Protein 7NB0 (pdb70)

B-factor: mean 55.47, std 14.74, range [34.61, 123.94]

Nearest PDB structures (foldseek):
  7nb0-assembly2_B  TM=1.018E+00  e=7.480E-09  Arabidopsis thaliana
  7nb0-assembly1_C  TM=1.013E+00  e=4.164E-08  Arabidopsis thaliana
  6wc2-assembly2_C  TM=9.143E-01  e=1.077E-04  Homo sapiens
  6c9l-assembly2_D  TM=9.103E-01  e=1.312E-04  Homo sapiens
  1hbx-assembly1_A  TM=7.183E-01  e=3.336E-03  Homo sapiens

Foldseek 3Di:
DVCCVVVVVVVQVVQVVCCVVPVDWGWDWDQDPVGDIDIDTPDPDPVVVVVVVVVVD/DVCPVVVVVVVQVVQVVCCVVPVDWGKDWDQDPVGDIDIDTPDPDPVVVVVVVVVPD/DCVVVVVVVVQVVQQVCCVVVVDWDWDWDQDPVGDIDIDTPDPDPVVVVVVVVVDD/DCVVVVVVVVQVVQQVCCVVVVDWDKDWDQDPVGDIDIDTPDPDPVVVVVVVVVD

Sequence (225 aa):
QVTFAKRRNGLLKKAYELSVLCDAEVALIIFSNRGKLYEFCSSSSMLRTLERYQKCNQVTFAKRRNGLLKKAYELSVLCDAEVALIIFSNRGKLYEFCSSSSMLRTLERYQKCNVTFAKRRNGLLKKAYELSVLCDAEVALIIFSNRGKLYEFCSSSSMLRTLERYQKCNVTFAKRRNGLLKKAYELSVLCDAEVALIIFSNRGKLYEFCSSSSMLRTLERYQKC

Radius of gyration: 19.86 Å; Cα contacts (8 Å, |Δi|>4): 343; chains: 4; bounding box: 42×48×49 Å

Solvent-accessible surface area: 13009 Å² total; per-residue (Å²): 126,153,69,24,48,154,74,34,75,32,5,37,117,92,0,23,12,0,12,23,74,18,111,6,36,0,2,0,2,0,2,12,58,201,35,131,45,59,74,40,29,44,39,116,40,16,93,138,0,14,82,93,12,106,178,76,123,106,156,70,16,47,167,74,34,78,32,4,38,122,91,0,115,35,0,14,90,107,16,116,6,37,0,1,0,1,0,2,10,64,200,35,111,55,59,78,40,29,43,38,115,42,15,94,145,0,14,84,89,9,105,187,74,122,156,92,20,33,163,76,35,75,33,5,39,131,103,0,119,43,0,13,89,99,1,103,7,34,0,1,0,2,0,2,13,88,211,32,127,40,48,72,39,29,45,33,102,49,15,89,149,0,12,101,90,22,95,169,52,176,157,89,21,33,150,65,35,74,32,4,39,89,103,0,32,16,0,11,49,77,1,103,7,38,0,1,0,2,0,2,12,97,216,32,126,43,47,76,40,27,45,36,116,38,15,74,126,0,12,82,92,27,94,176,106

Organism: Arabidopsis thaliana (NCBI:txid3702)

InterPro domains:
  IPR002100 Transcription factor, MADS-box [PF00319] (10-57)
  IPR002100 Transcription factor, MADS-box [PR00404] (3-23)
  IPR002100 Transcription factor, MADS-box [PR00404] (23-38)
  IPR002100 Transcription factor, MADS-box [PR00404] (38-59)
  IPR002100 Transcription factor, MADS-box [PS00350] (3-57)
  IPR002100 Transcription factor, MADS-box [PS50066] (1-61)
  IPR002100 Transcription factor, MADS-box [SM00432] (1-60)
  IPR002487 Transcription factor, K-box [PF01486] (93-175)
  IPR002487 Transcription factor, K-box [PS51297] (91-181)
  IPR033896 MADS MEF2-like, N-terminal [cd00265] (2-76)
  IPR036879 Transcription factor, MADS-box superfamily [G3DSA:3.40.1810.10] (13-81)
  IPR036879 Transcription factor, MADS-box superfamily [SSF55455] (2-76)
  IPR050142 MADS-box/MEF2 Transcription Factor [PTHR48019] (3-198)

GO terms:
  GO:0005515 protein binding (F, IPI)
  GO:0005634 nucleus (C, IDA)
  GO:0003677 DNA binding (F, IDA)
  GO:0003700 DNA-binding transcription factor activity (F, TAS)
  GO:0009908 flower development (P, TAS)
  GO:0001708 cell fate specification (P, IMP)
  GO:0005634 nucleus (C, HDA)
  GO:0010093 specification of floral organ identity (P, IMP)
  GO:0010214 seed coat development (P, IMP)
  GO:0048481 plant ovule development (P, IMP)
  GO:0048833 specification of floral organ number (P, IMP)
  GO:0080001 mucilage extrusion from seed coat (P, IMP)

Structure (mmCIF, N/CA/C/O backbone):
data_7NB0
#
_entry.id   7NB0
#
_cell.length_a   67.404
_cell.length_b   67.436
_cell.length_c   122.568
_cell.angle_alpha   90.00
_cell.angle_beta   90.00
_cell.angle_gamma   90.00
#
_symmetry.space_group_name_H-M   'C 2 2 21'
#
loop_
_entity.id
_entity.type
_entity.pdbx_description
1 polymer 'Developmental protein SEPALLATA 3'
2 water water
#
loop_
_atom_site.group_PDB
_atom_site.id
_atom_site.type_symbol
_atom_site.label_atom_id
_atom_site.label_alt_id
_atom_site.label_comp_id
_atom_site.label_asym_id
_atom_site.label_entity_id
_atom_site.label_seq_id
_atom_site.pdbx_PDB_ins_code
_atom_site.Cartn_x
_atom_site.Cartn_y
_atom_site.Cartn_z
_atom_site.occupancy
_atom_site.B_iso_or_equiv
_atom_site.auth_seq_id
_atom_site.auth_comp_id
_atom_site.auth_asym_id
_atom_site.auth_atom_id
_atom_site.pdbx_PDB_model_num
ATOM 1 N N . GLN A 1 1 ? 16.406 28.103 17.353 1.00 71.61 18 GLN A N 1
ATOM 2 C CA . GLN A 1 1 ? 15.264 27.392 17.970 1.00 67.98 18 GLN A CA 1
ATOM 3 C C . GLN A 1 1 ? 15.790 26.220 18.786 1.00 64.97 18 GLN A C 1
ATOM 4 O O . GLN A 1 1 ? 16.145 25.175 18.250 1.00 56.74 18 GLN A O 1
ATOM 10 N N . VAL A 1 2 ? 15.853 26.424 20.104 1.00 63.36 19 VAL A N 1
ATOM 11 C CA . VAL A 1 2 ? 16.531 25.509 21.022 1.00 63.08 19 VAL A CA 1
ATOM 12 C C . VAL A 1 2 ? 15.863 24.137 21.032 1.00 56.88 19 VAL A C 1
ATOM 13 O O . VAL A 1 2 ? 16.551 23.139 21.234 1.00 57.39 19 VAL A O 1
ATOM 17 N N . THR A 1 3 ? 14.543 24.103 20.803 1.00 55.89 20 THR A N 1
ATOM 18 C CA . THR A 1 3 ? 13.770 22.848 20.769 1.00 53.53 20 THR A CA 1
ATOM 19 C C . THR A 1 3 ? 13.719 22.153 19.407 1.00 51.14 20 THR A C 1
ATOM 20 O O . THR A 1 3 ? 13.076 21.070 19.287 1.00 48.43 20 THR A O 1
ATOM 24 N N . PHE A 1 4 ? 14.284 22.797 18.374 1.00 52.63 21 PHE A N 1
ATOM 25 C CA . PHE A 1 4 ? 14.188 22.264 16.993 1.00 50.53 21 PHE A CA 1
ATOM 26 C C . PHE A 1 4 ? 14.717 20.838 16.872 1.00 48.50 21 PHE A C 1
ATOM 27 O O . PHE A 1 4 ? 14.044 19.960 16.310 1.00 48.66 21 PHE A O 1
ATOM 35 N N . ALA A 1 5 ? 15.929 20.610 17.385 1.00 50.56 22 ALA A N 1
ATOM 36 C CA . ALA A 1 5 ? 16.580 19.298 17.304 1.00 50.67 22 ALA A CA 1
ATOM 37 C C . ALA A 1 5 ? 15.697 18.202 17.911 1.00 52.07 22 ALA A C 1
ATOM 38 O O . ALA A 1 5 ? 15.490 17.144 17.299 1.00 49.59 22 ALA A O 1
ATOM 40 N N . LYS A 1 6 ? 15.151 18.479 19.101 1.00 52.67 23 LYS A N 1
ATOM 41 C CA . LYS A 1 6 ? 14.315 17.523 19.818 1.00 53.96 23 LYS A CA 1
ATOM 42 C C . LYS A 1 6 ? 13.033 17.192 19.050 1.00 48.87 23 LYS A C 1
ATOM 43 O O . LYS A 1 6 ? 12.704 16.028 18.852 1.00 46.98 23 LYS A O 1
ATOM 49 N N . ARG A 1 7 ? 12.322 18.225 18.593 1.00 48.40 24 A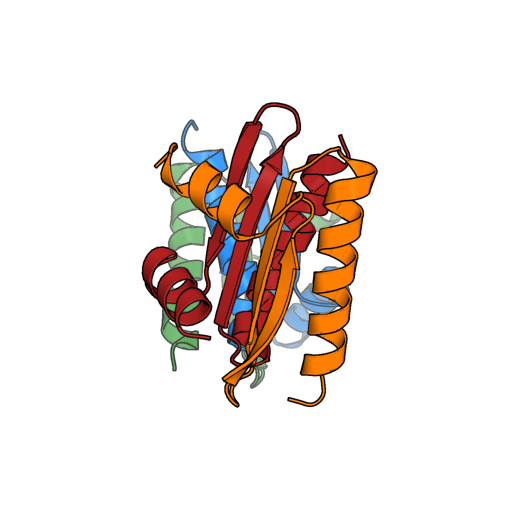RG A N 1
ATOM 50 C CA . ARG A 1 7 ? 11.074 18.037 17.863 1.00 46.29 24 ARG A CA 1
ATOM 51 C C . ARG A 1 7 ? 11.312 17.317 16.534 1.00 45.12 24 ARG A C 1
ATOM 52 O O . ARG A 1 7 ? 10.556 16.409 16.164 1.00 45.49 24 ARG A O 1
ATOM 60 N N . ARG A 1 8 ? 12.386 17.716 15.840 1.00 47.03 25 ARG A N 1
ATOM 61 C CA . ARG A 1 8 ? 12.799 17.096 14.590 1.00 47.38 25 ARG A CA 1
ATOM 62 C C . ARG A 1 8 ? 13.069 15.605 14.768 1.00 46.30 25 ARG A C 1
ATOM 63 O O . ARG A 1 8 ? 12.511 14.769 14.044 1.00 44.85 25 ARG A O 1
ATOM 71 N N . ASN A 1 9 ? 13.937 15.271 15.729 1.00 47.93 26 ASN A N 1
ATOM 72 C CA . ASN A 1 9 ? 14.258 13.876 16.012 1.00 47.35 26 ASN A CA 1
ATOM 73 C C . ASN A 1 9 ? 13.016 13.085 16.379 1.00 45.75 26 ASN A C 1
ATOM 74 O O . ASN A 1 9 ? 12.854 11.960 15.934 1.00 46.54 26 ASN A O 1
ATOM 79 N N . GLY A 1 10 ? 12.133 13.690 17.181 1.00 43.55 27 GLY A N 1
ATOM 80 C CA . GLY A 1 10 ? 10.890 13.058 17.604 1.00 43.30 27 GLY A CA 1
ATOM 81 C C . GLY A 1 10 ? 9.979 12.733 16.424 1.00 43.86 27 GLY A C 1
ATOM 82 O O . GLY A 1 10 ? 9.373 11.659 16.372 1.00 44.42 27 GLY A O 1
ATOM 83 N N . LEU A 1 11 ? 9.887 13.674 15.476 1.00 42.84 28 LEU A N 1
ATOM 84 C CA . LEU A 1 11 ? 9.038 13.515 14.314 1.00 42.35 28 LEU A CA 1
ATOM 85 C C . LEU A 1 11 ? 9.585 12.444 13.358 1.00 40.72 28 LEU A C 1
ATOM 86 O O . LEU A 1 11 ? 8.852 11.572 12.875 1.00 41.57 28 LEU A O 1
ATOM 91 N N . LEU A 1 12 ? 10.890 12.496 13.104 1.00 38.86 29 LEU A N 1
ATOM 92 C CA . LEU A 1 12 ? 11.555 11.463 12.294 1.00 43.81 29 LEU A CA 1
ATOM 93 C C . LEU A 1 12 ? 11.344 10.063 12.871 1.00 46.87 29 LEU A C 1
ATOM 94 O O . LEU A 1 12 ? 11.005 9.128 12.138 1.00 45.56 29 LEU A O 1
ATOM 99 N N . LYS A 1 13 ? 11.512 9.938 14.194 1.00 44.36 30 LYS A N 1
ATOM 100 C CA . LYS A 1 13 ? 11.291 8.679 14.899 1.00 45.15 30 LYS A CA 1
ATOM 101 C C . LYS A 1 13 ? 9.846 8.188 14.825 1.00 42.51 30 LYS A C 1
ATOM 102 O O . LYS A 1 13 ? 9.600 7.026 14.560 1.00 45.14 30 LYS A O 1
ATOM 108 N N . LYS A 1 14 ? 8.886 9.073 15.077 1.00 43.46 31 LYS A N 1
ATOM 109 C CA . LYS A 1 14 ? 7.477 8.696 15.021 1.00 44.06 31 LYS A CA 1
ATOM 110 C C . LYS A 1 14 ? 6.989 8.356 13.613 1.00 42.15 31 LYS A C 1
ATOM 111 O O . LYS A 1 14 ? 6.111 7.504 13.457 1.00 37.74 31 LYS A O 1
ATOM 117 N N . ALA A 1 15 ? 7.550 9.039 12.604 1.00 41.20 32 ALA A N 1
ATOM 118 C CA . ALA A 1 15 ? 7.304 8.692 11.199 1.00 41.24 32 ALA A CA 1
ATOM 119 C C . ALA A 1 15 ? 7.763 7.255 10.921 1.00 38.62 32 ALA A C 1
ATOM 120 O O . ALA A 1 15 ? 7.036 6.456 10.325 1.00 36.67 32 ALA A O 1
ATOM 122 N N . TYR A 1 16 ? 8.982 6.938 11.368 1.00 38.30 33 TYR A N 1
ATOM 123 C CA . TYR A 1 16 ? 9.506 5.572 11.291 1.00 40.41 33 TYR A CA 1
ATOM 124 C C . TYR A 1 16 ? 8.579 4.566 11.988 1.00 43.48 33 TYR A C 1
ATOM 125 O O . TYR A 1 16 ? 8.277 3.511 11.445 1.00 41.14 33 TYR A O 1
ATOM 134 N N . GLU A 1 17 ? 8.127 4.908 13.195 1.00 43.82 34 GLU A N 1
ATOM 135 C CA . GLU A 1 17 ? 7.304 4.001 13.993 1.00 46.40 34 GLU A CA 1
ATOM 136 C C . GLU A 1 17 ? 5.978 3.705 13.314 1.00 45.91 34 GLU A C 1
ATOM 137 O O . GLU A 1 17 ? 5.552 2.567 13.252 1.00 47.17 34 GLU A O 1
ATOM 143 N N . LEU A 1 18 ? 5.335 4.749 12.784 1.00 47.37 35 LEU A N 1
ATOM 144 C CA . LEU A 1 18 ? 4.094 4.604 12.043 1.00 47.07 35 LEU A CA 1
ATOM 145 C C . LEU A 1 18 ? 4.259 3.620 10.861 1.00 45.21 35 LEU A C 1
ATOM 146 O O . LEU A 1 18 ? 3.397 2.763 10.613 1.00 43.72 35 LEU A O 1
ATOM 151 N N . SER A 1 19 ? 5.372 3.756 10.135 1.00 41.94 36 SER A N 1
ATOM 152 C CA . SER A 1 19 ? 5.627 2.917 8.972 1.00 46.16 36 SER A CA 1
ATOM 153 C C . SER A 1 19 ? 5.788 1.460 9.398 1.00 51.83 36 SER A C 1
ATOM 154 O O . SER A 1 19 ? 5.255 0.564 8.753 1.00 55.97 36 SER A O 1
ATOM 157 N N . VAL A 1 20 ? 6.501 1.244 10.511 1.00 49.29 37 VAL A N 1
ATOM 158 C CA . VAL A 1 20 ? 6.759 -0.084 11.044 1.00 49.51 37 VAL A CA 1
ATOM 159 C C . VAL A 1 20 ? 5.531 -0.721 11.698 1.00 50.73 37 VAL A C 1
ATOM 160 O O . VAL A 1 20 ? 5.233 -1.881 11.428 1.00 51.68 37 VAL A O 1
ATOM 164 N N . LEU A 1 21 ? 4.849 0.029 12.576 1.00 49.40 38 LEU A N 1
ATOM 165 C CA . LEU A 1 21 ? 3.713 -0.467 13.333 1.00 50.09 38 LEU A CA 1
ATOM 166 C C . LEU A 1 21 ? 2.474 -0.779 12.490 1.00 49.03 38 LEU A C 1
ATOM 167 O O . LEU A 1 21 ? 1.747 -1.696 12.781 1.00 46.99 38 LEU A O 1
ATOM 172 N N . CYS A 1 22 ? 2.246 0.028 11.450 1.00 48.80 39 CYS A N 1
ATOM 173 C CA . CYS A 1 22 ? 0.996 0.006 10.702 1.00 51.08 39 CYS A CA 1
ATOM 174 C C . CYS A 1 22 ? 1.139 -0.356 9.230 1.00 52.12 39 CYS A C 1
ATOM 175 O O . CYS A 1 22 ? 0.172 -0.243 8.470 1.00 52.31 39 CYS A O 1
ATOM 178 N N . ASP A 1 23 ? 2.341 -0.772 8.815 1.00 50.56 40 ASP A N 1
ATOM 179 C CA . ASP A 1 23 ? 2.594 -1.089 7.407 1.00 49.53 40 ASP A CA 1
ATOM 180 C C . ASP A 1 23 ? 2.144 0.091 6.525 1.00 49.08 40 ASP A C 1
ATOM 181 O O . ASP A 1 23 ? 1.500 -0.073 5.481 1.00 49.83 40 ASP A O 1
ATOM 186 N N . ALA A 1 24 ? 2.484 1.305 6.971 1.00 47.41 41 ALA A N 1
ATOM 187 C CA . ALA A 1 24 ? 2.156 2.514 6.244 1.00 46.30 41 ALA A CA 1
ATOM 188 C C . ALA A 1 24 ? 3.398 3.007 5.492 1.00 44.04 41 ALA A C 1
ATOM 189 O O . ALA A 1 24 ? 4.533 2.754 5.920 1.00 42.75 41 ALA A O 1
ATOM 191 N N . GLU A 1 25 ? 3.174 3.644 4.339 1.00 43.86 42 GLU A N 1
ATOM 192 C CA . GLU A 1 25 ? 4.257 4.231 3.568 1.00 43.97 42 GLU A CA 1
ATOM 193 C C . GLU A 1 25 ? 4.298 5.703 3.930 1.00 40.71 42 GLU A C 1
ATOM 194 O O . GLU A 1 25 ? 3.286 6.400 3.810 1.00 40.90 42 GLU A O 1
ATOM 200 N N . VAL A 1 26 ? 5.472 6.155 4.396 1.00 39.98 43 VAL A N 1
ATOM 201 C CA . VAL A 1 26 ? 5.638 7.475 4.990 1.00 39.81 43 VAL A CA 1
ATOM 202 C C . VAL A 1 26 ? 6.828 8.189 4.362 1.00 39.77 43 VAL A C 1
ATOM 203 O O . VAL A 1 26 ? 7.890 7.605 4.209 1.00 40.86 43 VAL A O 1
ATOM 207 N N . ALA A 1 27 ? 6.611 9.449 3.965 1.00 40.20 44 ALA A N 1
ATOM 208 C CA . ALA A 1 27 ? 7.678 10.351 3.519 1.00 39.19 44 ALA A CA 1
ATOM 209 C C . ALA A 1 27 ? 7.573 11.631 4.346 1.00 38.47 44 ALA A C 1
ATOM 210 O O . ALA A 1 27 ? 6.477 12.146 4.554 1.00 34.61 44 ALA A O 1
ATOM 212 N N . LEU A 1 28 ? 8.727 12.108 4.825 1.00 38.20 45 LEU A N 1
ATOM 213 C CA . LEU A 1 28 ? 8.808 13.250 5.707 1.00 40.39 45 LEU A CA 1
ATOM 214 C C . LEU A 1 28 ? 10.014 14.072 5.303 1.00 40.67 45 LEU A C 1
ATOM 215 O O . LEU A 1 28 ? 11.122 13.557 5.241 1.00 41.13 45 LEU A O 1
ATOM 220 N N . ILE A 1 29 ? 9.769 15.346 4.983 1.00 40.85 46 ILE A N 1
ATOM 221 C CA . ILE A 1 29 ? 10.801 16.276 4.559 1.00 43.33 46 ILE A CA 1
ATOM 222 C C . ILE A 1 29 ? 10.742 17.480 5.494 1.00 44.37 46 ILE A C 1
ATOM 223 O O . ILE A 1 29 ? 9.665 18.024 5.735 1.00 43.64 46 ILE A O 1
ATOM 228 N N . ILE A 1 30 ? 11.904 17.878 6.024 1.00 42.61 47 ILE A N 1
ATOM 229 C CA . ILE A 1 30 ? 12.024 18.986 6.963 1.00 44.34 47 ILE A CA 1
ATOM 230 C C . ILE A 1 30 ? 13.196 19.864 6.567 1.00 47.02 47 ILE A C 1
ATOM 231 O O . ILE A 1 30 ? 14.313 19.377 6.450 1.00 48.95 47 ILE A O 1
ATOM 236 N N . PHE A 1 31 ? 12.927 21.156 6.350 1.00 47.86 48 PHE A N 1
ATOM 237 C CA . PHE A 1 31 ? 13.966 22.159 6.167 1.00 51.16 48 PHE A CA 1
ATOM 238 C C . PHE A 1 31 ? 13.958 23.020 7.413 1.00 54.64 48 PHE A C 1
ATOM 239 O O . PHE A 1 31 ? 12.914 23.550 7.798 1.00 54.29 48 PHE A O 1
ATOM 247 N N . SER A 1 32 ? 15.124 23.159 8.046 1.00 55.65 49 SER A N 1
ATOM 248 C CA . SER A 1 32 ? 15.287 24.095 9.151 1.00 54.60 49 SER A CA 1
ATOM 249 C C . SER A 1 32 ? 15.169 25.518 8.607 1.00 57.17 49 SER A C 1
ATOM 250 O O . SER A 1 32 ? 15.227 25.725 7.394 1.00 52.62 49 SER A O 1
ATOM 253 N N . ASN A 1 33 ? 15.044 26.494 9.516 1.00 61.99 50 ASN A N 1
ATOM 254 C CA . ASN A 1 33 ? 15.073 27.906 9.159 1.00 67.43 50 ASN A CA 1
ATOM 255 C C . ASN A 1 33 ? 16.431 28.394 8.632 1.00 74.18 50 ASN A C 1
ATOM 256 O O . ASN A 1 33 ? 16.537 29.530 8.174 1.00 78.18 50 ASN A O 1
ATOM 261 N N . ARG A 1 34 ? 17.461 27.545 8.738 1.00 76.48 51 ARG A N 1
ATOM 262 C CA . ARG A 1 34 ? 18.767 27.793 8.130 1.00 79.38 51 ARG A CA 1
ATOM 263 C C . ARG A 1 34 ? 18.912 26.996 6.846 1.00 72.79 51 ARG A C 1
ATOM 264 O O . ARG A 1 34 ? 19.959 27.014 6.229 1.00 75.43 51 ARG A O 1
ATOM 272 N N . GLY A 1 35 ? 17.845 26.293 6.456 1.00 69.19 52 GLY A N 1
ATOM 273 C CA . GLY A 1 35 ? 17.802 25.543 5.222 1.00 68.12 52 GLY A CA 1
ATOM 274 C C . GLY A 1 35 ? 18.437 24.161 5.222 1.00 68.20 52 GLY A C 1
ATOM 275 O O . GLY A 1 35 ? 18.608 23.580 4.150 1.00 65.05 52 GLY A O 1
ATOM 276 N N . LYS A 1 36 ? 18.761 23.617 6.404 1.00 66.48 53 LYS A N 1
ATOM 277 C CA . LYS A 1 36 ? 19.287 22.260 6.494 1.00 65.87 53 LYS A CA 1
AT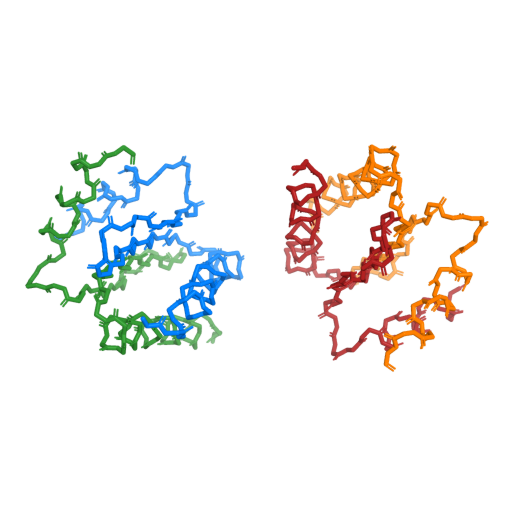OM 278 C C . LYS A 1 36 ? 18.143 21.270 6.280 1.00 58.85 53 LYS A C 1
ATOM 279 O O . LYS A 1 36 ? 17.064 21.401 6.870 1.00 55.42 53 LYS A O 1
ATOM 285 N N . LEU A 1 37 ? 18.390 20.280 5.417 1.00 56.56 54 LEU A N 1
ATOM 286 C CA . LEU A 1 37 ? 17.411 19.267 5.055 1.00 51.44 54 LEU A CA 1
ATOM 287 C C . LEU A 1 37 ? 17.542 18.030 5.947 1.00 48.86 54 LEU A C 1
ATOM 288 O O . LEU A 1 37 ? 18.629 17.516 6.136 1.00 52.65 54 LEU A O 1
ATOM 293 N N . TYR A 1 38 ? 16.413 17.568 6.486 1.00 47.38 55 TYR A N 1
ATOM 294 C CA . TYR A 1 38 ? 16.322 16.286 7.162 1.00 46.79 55 TYR A CA 1
ATOM 295 C C . TYR A 1 38 ? 15.154 15.562 6.528 1.00 44.68 55 TYR A C 1
ATOM 296 O O . TYR A 1 38 ? 14.204 16.191 6.074 1.00 47.20 55 TYR A O 1
ATOM 305 N N . GLU A 1 39 ? 15.244 14.234 6.437 1.00 48.50 56 GLU A N 1
ATOM 306 C CA . GLU A 1 39 ? 14.219 13.458 5.742 1.00 48.46 56 GLU A CA 1
ATOM 307 C C . GLU A 1 39 ? 14.146 12.028 6.208 1.00 46.33 56 GLU A C 1
ATOM 308 O O . GLU A 1 39 ? 15.118 11.480 6.696 1.00 45.22 56 GLU A O 1
ATOM 314 N N . PHE A 1 40 ? 12.955 11.442 6.071 1.00 44.26 57 PHE A N 1
ATOM 315 C CA . PHE A 1 40 ? 12.746 10.018 6.247 1.00 43.42 57 PHE A CA 1
ATOM 316 C C . PHE A 1 40 ? 11.800 9.529 5.155 1.00 37.52 57 PHE A C 1
ATOM 317 O O . PHE A 1 40 ? 10.817 10.199 4.858 1.00 37.42 57 PHE A O 1
ATOM 325 N N . CYS A 1 41 ? 12.090 8.361 4.584 1.00 38.89 58 CYS A N 1
ATOM 326 C CA . CYS A 1 41 ? 11.139 7.664 3.711 1.00 38.06 58 CYS A CA 1
ATOM 327 C C . CYS A 1 41 ? 11.190 6.181 4.016 1.00 37.36 58 CYS A C 1
ATOM 328 O O . CYS A 1 41 ? 12.266 5.596 4.049 1.00 39.64 58 CYS A O 1
ATOM 331 N N . SER A 1 42 ? 10.024 5.570 4.227 1.00 36.70 59 SER A N 1
ATOM 332 C CA . SER A 1 42 ? 9.933 4.155 4.605 1.00 41.50 59 SER A CA 1
ATOM 333 C C . SER A 1 42 ? 10.136 3.210 3.424 1.00 43.74 59 SER A C 1
ATOM 334 O O . SER A 1 42 ? 10.461 2.045 3.611 1.00 43.36 59 SER A O 1
ATOM 337 N N . SER A 1 43 ? 9.901 3.705 2.208 1.00 43.71 60 SER A N 1
ATOM 338 C CA . SER A 1 43 ? 9.949 2.856 1.010 1.00 45.66 60 SER A CA 1
ATOM 339 C C . SER A 1 43 ? 11.382 2.700 0.491 1.00 42.57 60 SER A C 1
ATOM 340 O O . SER A 1 43 ? 12.324 3.263 1.050 1.00 48.20 60 SER A O 1
ATOM 343 N N . SER A 1 44 ? 11.519 1.955 -0.610 1.00 49.26 61 SER A N 1
ATOM 344 C CA . SER A 1 44 ? 12.792 1.761 -1.292 1.00 50.96 61 SER A CA 1
ATOM 345 C C . SER A 1 44 ? 13.464 3.068 -1.714 1.00 47.65 61 SER A C 1
ATOM 346 O O . SER A 1 44 ? 14.675 3.121 -1.799 1.00 51.14 61 SER A O 1
ATOM 349 N N . SER A 1 45 ? 12.673 4.103 -2.011 1.00 49.12 62 SER A N 1
ATOM 350 C CA . SER A 1 45 ? 13.208 5.432 -2.355 1.00 50.70 62 SER A CA 1
ATOM 351 C C . SER A 1 45 ? 12.175 6.558 -2.212 1.00 48.19 62 SER A C 1
ATOM 352 O O . SER A 1 45 ? 11.006 6.390 -2.536 1.00 44.53 62 SER A O 1
ATOM 355 N N . MET A 1 46 ? 12.631 7.713 -1.733 1.00 46.64 63 MET A N 1
ATOM 356 C CA . MET A 1 46 ? 11.802 8.895 -1.625 1.00 47.33 63 MET A CA 1
ATOM 357 C C . MET A 1 46 ? 11.113 9.206 -2.967 1.00 44.19 63 MET A C 1
ATOM 358 O O . MET A 1 46 ? 9.925 9.504 -2.987 1.00 44.68 63 MET A O 1
ATOM 363 N N . LEU A 1 47 ? 11.853 9.111 -4.076 1.00 45.84 64 LEU A N 1
ATOM 364 C CA . LEU A 1 47 ? 11.315 9.383 -5.422 1.00 47.13 64 LEU A CA 1
ATOM 365 C C . LEU A 1 47 ? 10.063 8.560 -5.706 1.00 44.59 64 LEU A C 1
ATOM 366 O O . LEU A 1 47 ? 9.071 9.088 -6.193 1.00 45.13 64 LEU A O 1
ATOM 371 N N . ARG A 1 48 ? 10.120 7.266 -5.376 1.00 45.03 65 ARG A N 1
ATOM 372 C CA . ARG A 1 48 ? 9.005 6.348 -5.589 1.00 46.07 65 ARG A CA 1
ATOM 373 C C . ARG A 1 48 ? 7.769 6.744 -4.793 1.00 47.17 65 ARG A C 1
ATOM 374 O O . ARG A 1 48 ? 6.666 6.672 -5.299 1.00 51.72 65 ARG A O 1
ATOM 382 N N . THR A 1 49 ? 7.967 7.189 -3.551 1.00 43.86 66 THR A N 1
ATOM 383 C CA . THR A 1 49 ? 6.866 7.624 -2.693 1.00 42.72 66 THR A CA 1
ATOM 384 C C . THR A 1 49 ? 6.245 8.931 -3.201 1.00 42.49 66 THR A C 1
ATOM 385 O O . THR A 1 49 ? 5.024 9.066 -3.208 1.00 44.64 66 THR A O 1
ATOM 389 N N . LEU A 1 50 ? 7.091 9.866 -3.648 1.00 42.83 67 LEU A N 1
ATOM 390 C CA . LEU A 1 50 ? 6.633 11.117 -4.250 1.00 44.01 67 LEU A CA 1
ATOM 391 C C . LEU A 1 50 ? 5.874 10.868 -5.547 1.00 47.51 67 LEU A C 1
ATOM 392 O O . LEU A 1 50 ? 4.871 11.538 -5.845 1.00 50.32 67 LEU A O 1
ATOM 397 N N . GLU A 1 51 ? 6.358 9.892 -6.325 1.00 49.41 68 GLU A N 1
ATOM 398 C CA . GLU A 1 51 ? 5.690 9.482 -7.546 1.00 48.73 68 GLU A CA 1
ATOM 399 C C . GLU A 1 51 ? 4.338 8.854 -7.249 1.00 48.44 68 GLU A C 1
ATOM 400 O O . GLU A 1 51 ? 3.367 9.108 -7.945 1.00 49.74 68 GLU A O 1
ATOM 406 N N . ARG A 1 52 ? 4.277 8.021 -6.204 1.00 47.56 69 ARG A N 1
ATOM 407 C CA . ARG A 1 52 ? 3.012 7.446 -5.771 1.00 46.66 69 ARG A CA 1
ATOM 408 C C . ARG A 1 52 ? 2.047 8.561 -5.397 1.00 44.44 69 ARG A C 1
ATOM 409 O O . ARG A 1 52 ? 0.900 8.547 -5.799 1.00 45.50 69 ARG A O 1
ATOM 417 N N . TYR A 1 53 ? 2.536 9.543 -4.637 1.00 45.23 70 TYR A N 1
ATOM 418 C CA . TYR A 1 53 ? 1.722 10.687 -4.193 1.00 46.64 70 TYR A CA 1
ATOM 419 C C . TYR A 1 53 ? 1.087 11.430 -5.367 1.00 52.67 70 TYR A C 1
ATOM 420 O O . TYR A 1 53 ? -0.129 11.683 -5.362 1.00 53.26 70 TYR A O 1
ATOM 429 N N . GLN A 1 54 ? 1.904 11.738 -6.389 1.00 53.31 71 GLN A N 1
ATOM 430 C CA . GLN A 1 54 ? 1.448 12.496 -7.549 1.00 58.82 71 GLN A CA 1
ATOM 431 C C . GLN A 1 54 ? 0.371 11.788 -8.353 1.00 57.32 71 GLN A C 1
ATOM 432 O O . GLN A 1 54 ? -0.469 12.441 -8.950 1.00 61.48 71 GLN A O 1
ATOM 438 N N . LYS A 1 55 ? 0.397 10.453 -8.354 1.00 61.15 72 LYS A N 1
ATOM 439 C CA . LYS A 1 55 ? -0.577 9.644 -9.089 1.00 69.45 72 LYS A CA 1
ATOM 440 C C . LYS A 1 55 ? -2.009 9.696 -8.537 1.00 75.48 72 LYS A C 1
ATOM 441 O O . LYS A 1 55 ? -2.950 9.473 -9.299 1.00 79.49 72 LYS A O 1
ATOM 447 N N . CYS A 1 56 ? -2.175 9.977 -7.238 1.00 78.96 73 CYS A N 1
ATOM 448 C CA . CYS A 1 56 ? -3.513 10.117 -6.645 1.00 85.03 73 CYS A CA 1
ATOM 449 C C . CYS A 1 56 ? -4.283 11.345 -7.137 1.00 98.02 73 CYS A C 1
ATOM 450 O O . CYS A 1 56 ? -5.406 11.235 -7.646 1.00 113.22 73 CYS A O 1
ATOM 453 N N . ASN A 1 57 ? -3.637 12.509 -7.005 1.00 102.93 74 ASN A N 1
ATOM 454 C CA . ASN A 1 57 ? -4.232 13.831 -7.213 1.00 106.64 74 ASN A CA 1
ATOM 455 C C . ASN A 1 57 ? -3.688 14.506 -8.469 1.00 101.87 74 ASN A C 1
ATOM 456 O O . ASN A 1 57 ? -4.249 14.350 -9.554 1.00 97.19 74 ASN A O 1
ATOM 461 N N . GLN B 1 1 ? 5.504 -16.397 12.990 1.00 72.22 18 GLN B N 1
ATOM 462 C CA . GLN B 1 1 ? 6.318 -15.246 12.500 1.00 66.44 18 GLN B CA 1
ATOM 463 C C . GLN B 1 1 ? 7.505 -15.834 11.734 1.00 62.07 18 GLN B C 1
ATOM 464 O O . GLN B 1 1 ? 8.520 -16.198 12.330 1.00 59.30 18 GLN B O 1
ATOM 470 N N . VAL B 1 2 ? 7.345 -15.945 10.408 1.00 62.72 19 VAL B N 1
ATOM 471 C CA . VAL B 1 2 ? 8.308 -16.628 9.540 1.00 59.62 19 VAL B CA 1
ATOM 472 C C . VAL B 1 2 ? 9.679 -15.959 9.593 1.00 54.24 19 VAL B C 1
ATOM 473 O O . VAL B 1 2 ? 10.701 -16.637 9.449 1.00 51.59 19 VAL B O 1
ATOM 477 N N . THR B 1 3 ? 9.682 -14.638 9.819 1.00 55.59 20 THR B N 1
ATOM 478 C CA . THR B 1 3 ? 10.900 -13.821 9.880 1.00 53.58 20 THR B CA 1
ATOM 479 C C . THR B 1 3 ? 11.559 -13.753 11.253 1.00 50.73 20 THR B C 1
ATOM 480 O O . THR B 1 3 ? 12.617 -13.089 11.390 1.00 50.73 20 THR B O 1
ATOM 484 N N . PHE B 1 4 ? 10.911 -14.334 12.280 1.00 51.12 21 PHE B N 1
ATOM 485 C CA . PHE B 1 4 ? 11.424 -14.239 13.657 1.00 48.12 21 PHE B CA 1
ATOM 486 C C . PHE B 1 4 ? 12.862 -14.760 13.782 1.00 44.80 21 PHE B C 1
ATOM 487 O O . PHE B 1 4 ? 13.742 -14.081 14.347 1.00 40.14 21 PHE B O 1
ATOM 495 N N . ALA B 1 5 ? 13.094 -15.966 13.265 1.00 44.80 22 ALA B N 1
ATOM 496 C CA . ALA B 1 5 ? 14.405 -16.610 13.336 1.00 48.17 22 ALA B CA 1
ATOM 497 C C . ALA B 1 5 ? 15.495 -15.728 12.727 1.00 47.72 22 ALA B C 1
ATOM 498 O O . ALA B 1 5 ? 16.550 -15.521 13.342 1.00 48.68 22 ALA B O 1
ATOM 500 N N . LYS B 1 6 ? 15.216 -15.183 11.537 1.00 50.46 23 LYS B N 1
ATOM 501 C CA . LYS B 1 6 ? 16.168 -14.334 10.818 1.00 51.37 23 LYS B CA 1
ATOM 502 C C . LYS B 1 6 ? 16.498 -13.060 11.612 1.00 46.15 23 LYS B C 1
ATOM 503 O O . LYS B 1 6 ? 17.662 -12.733 11.807 1.00 44.29 23 LYS B O 1
ATOM 509 N N . ARG B 1 7 ? 15.466 -12.349 12.074 1.00 46.71 24 ARG B N 1
ATOM 510 C CA . ARG B 1 7 ? 15.663 -11.100 12.804 1.00 44.10 24 ARG B CA 1
ATOM 511 C C . ARG B 1 7 ? 16.386 -11.349 14.134 1.00 41.56 24 ARG B C 1
ATOM 512 O O . ARG B 1 7 ? 17.304 -10.607 14.503 1.00 42.18 24 ARG B O 1
ATOM 520 N N . ARG B 1 8 ? 15.984 -12.423 14.821 1.00 43.48 25 ARG B N 1
ATOM 521 C CA . ARG B 1 8 ? 16.615 -12.841 16.064 1.00 44.62 25 ARG B CA 1
ATOM 522 C C . ARG B 1 8 ? 18.107 -13.120 15.883 1.00 42.34 25 ARG B C 1
ATOM 523 O O . ARG B 1 8 ? 18.945 -12.556 16.597 1.00 39.62 25 ARG B O 1
ATOM 531 N N . ASN B 1 9 ? 18.434 -13.985 14.918 1.00 44.12 26 ASN B N 1
ATOM 532 C CA . ASN B 1 9 ? 19.824 -14.309 14.624 1.00 44.36 26 ASN B CA 1
ATOM 533 C C . ASN B 1 9 ? 20.619 -13.072 14.259 1.00 40.47 26 ASN B C 1
ATOM 534 O O . ASN B 1 9 ? 21.749 -12.911 14.702 1.00 48.27 26 ASN B O 1
ATOM 539 N N . GLY B 1 10 ? 20.011 -12.190 13.463 1.00 39.05 27 GLY B N 1
ATOM 540 C CA . GLY B 1 10 ? 20.655 -10.953 13.035 1.00 40.60 27 GLY B CA 1
ATOM 541 C C . GLY B 1 10 ? 20.978 -10.037 14.208 1.00 38.95 27 GLY B C 1
ATOM 542 O O . GLY B 1 10 ? 22.053 -9.438 14.255 1.00 43.77 27 GLY B O 1
ATOM 543 N N . LEU B 1 11 ? 20.041 -9.936 15.156 1.00 42.04 28 LEU B N 1
ATOM 544 C CA . LEU B 1 11 ? 20.204 -9.080 16.318 1.00 40.48 28 LEU B CA 1
ATOM 545 C C . LEU B 1 11 ? 21.271 -9.629 17.271 1.00 41.12 28 LEU B C 1
ATOM 546 O O . LEU B 1 11 ? 22.138 -8.897 17.753 1.00 39.92 28 LEU B O 1
ATOM 551 N N . LEU B 1 12 ? 21.218 -10.935 17.530 1.00 43.19 29 LEU B N 1
ATOM 552 C CA . LEU B 1 12 ? 22.250 -11.599 18.336 1.00 42.88 29 LEU B CA 1
ATOM 553 C C . LEU B 1 12 ? 23.650 -11.383 17.765 1.00 46.13 29 LEU B C 1
ATOM 554 O O . LEU B 1 12 ? 24.581 -11.031 18.503 1.00 45.90 29 LEU B O 1
ATOM 559 N N . LYS B 1 13 ? 23.779 -11.565 16.443 1.00 47.10 30 LYS B N 1
ATOM 560 C CA . LYS B 1 13 ? 25.029 -11.333 15.744 1.00 47.46 30 LYS B CA 1
ATOM 561 C C . LYS B 1 13 ? 25.515 -9.880 15.811 1.00 39.48 30 LYS B C 1
ATOM 562 O O . LYS B 1 13 ? 26.671 -9.626 16.065 1.00 41.55 30 LYS B O 1
ATOM 568 N N . LYS B 1 14 ? 24.633 -8.928 15.549 1.00 40.03 31 LYS B N 1
ATOM 569 C CA . LYS B 1 14 ? 25.006 -7.513 15.600 1.00 42.91 31 LYS B CA 1
ATOM 570 C C . LYS B 1 14 ? 25.341 -7.019 17.012 1.00 39.91 31 LYS B C 1
ATOM 571 O O . LYS B 1 14 ? 26.192 -6.133 17.173 1.00 38.91 31 LYS B O 1
ATOM 577 N N . ALA B 1 15 ? 24.661 -7.582 18.021 1.00 41.16 32 ALA B N 1
ATOM 578 C CA . ALA B 1 15 ? 25.005 -7.323 19.429 1.00 41.36 32 ALA B CA 1
ATOM 579 C C . ALA B 1 15 ? 26.441 -7.778 19.706 1.00 42.61 32 ALA B C 1
ATOM 580 O O . ALA B 1 15 ? 27.241 -7.044 20.298 1.00 40.71 32 ALA B O 1
ATOM 582 N N . TYR B 1 16 ? 26.763 -8.998 19.260 1.00 41.76 33 TYR B N 1
ATOM 583 C CA . TYR B 1 16 ? 28.126 -9.517 19.333 1.00 41.86 33 TYR B CA 1
ATOM 584 C C . TYR B 1 16 ? 29.127 -8.594 18.633 1.00 41.38 33 TYR B C 1
ATOM 585 O O . TYR B 1 16 ? 30.182 -8.289 19.172 1.00 40.59 33 TYR B O 1
ATOM 594 N N . GLU B 1 17 ? 28.787 -8.150 17.421 1.00 42.03 34 GLU B N 1
ATOM 595 C CA . GLU B 1 17 ? 29.691 -7.325 16.623 1.00 42.11 34 GLU B CA 1
ATOM 596 C C . GLU B 1 17 ? 29.989 -6.000 17.312 1.00 41.40 34 GLU B C 1
ATOM 597 O O . GLU B 1 17 ? 31.132 -5.577 17.375 1.00 44.14 34 GLU B O 1
ATOM 603 N N . LEU B 1 18 ? 28.949 -5.354 17.844 1.00 41.49 35 LEU B N 1
ATOM 604 C CA . LEU B 1 18 ? 29.097 -4.117 18.590 1.00 44.45 35 LEU B CA 1
ATOM 605 C C . LEU B 1 18 ? 30.078 -4.282 19.771 1.00 46.69 35 LEU B C 1
ATOM 606 O O . LEU B 1 18 ? 30.932 -3.419 20.023 1.00 46.31 35 LEU B O 1
ATOM 611 N N . SER B 1 19 ? 29.946 -5.398 20.498 1.00 41.46 36 SER B N 1
ATOM 612 C CA . SER B 1 19 ? 30.785 -5.651 21.655 1.00 44.09 36 SER B CA 1
ATOM 613 C C . SER B 1 19 ? 32.240 -5.813 21.226 1.00 47.62 36 SER B C 1
ATOM 614 O O . SER B 1 19 ? 33.138 -5.283 21.869 1.00 53.12 36 SER B O 1
ATOM 617 N N . VAL B 1 20 ? 32.453 -6.522 20.111 1.00 45.62 37 VAL B N 1
ATOM 618 C CA . VAL B 1 20 ? 33.780 -6.775 19.575 1.00 45.67 37 VAL B CA 1
ATOM 619 C C . VAL B 1 20 ? 34.418 -5.547 18.917 1.00 47.59 37 VAL B C 1
ATOM 620 O O . VAL B 1 20 ? 35.579 -5.247 19.174 1.00 45.88 37 VAL B O 1
ATOM 624 N N . LEU B 1 21 ? 33.663 -4.865 18.042 1.00 45.63 38 LEU B N 1
ATOM 625 C CA . LEU B 1 21 ? 34.156 -3.727 17.287 1.00 49.39 38 LEU B CA 1
ATOM 626 C C . LEU B 1 21 ? 34.464 -2.490 18.128 1.00 47.36 38 LEU B C 1
ATOM 627 O O . LEU B 1 21 ? 35.384 -1.758 17.838 1.00 47.71 38 LEU B O 1
ATOM 632 N N . CYS B 1 22 ? 33.656 -2.266 19.167 1.00 46.13 39 CYS B N 1
ATOM 633 C CA . CYS B 1 22 ? 33.681 -1.015 19.920 1.00 49.49 39 CYS B CA 1
ATOM 634 C C . CYS B 1 22 ? 34.038 -1.167 21.395 1.00 50.73 39 CYS B C 1
ATOM 635 O O . CYS B 1 22 ? 33.915 -0.208 22.158 1.00 52.43 39 CYS B O 1
ATOM 638 N N . ASP B 1 23 ? 34.478 -2.365 21.801 1.00 51.13 40 ASP B N 1
ATOM 639 C CA . ASP B 1 23 ? 34.814 -2.618 23.203 1.00 50.33 40 ASP B CA 1
ATOM 640 C C . ASP B 1 23 ? 33.637 -2.192 24.109 1.00 49.37 40 ASP B C 1
ATOM 641 O O . ASP B 1 23 ? 33.811 -1.561 25.153 1.00 48.51 40 ASP B O 1
ATOM 646 N N . ALA B 1 24 ? 32.420 -2.537 23.675 1.00 46.69 41 ALA B N 1
ATOM 647 C CA . ALA B 1 24 ? 31.214 -2.190 24.404 1.00 45.45 41 ALA B CA 1
ATOM 648 C C . ALA B 1 24 ? 30.702 -3.415 25.150 1.00 43.90 41 ALA B C 1
ATOM 649 O O . ALA B 1 24 ? 30.939 -4.556 24.716 1.00 47.67 41 ALA B O 1
ATOM 651 N N . GLU B 1 25 ? 30.056 -3.180 26.296 1.00 46.76 42 GLU B N 1
ATOM 652 C CA . GLU B 1 25 ? 29.470 -4.260 27.085 1.00 44.94 42 GLU B CA 1
ATOM 653 C C . GLU B 1 25 ? 28.001 -4.292 26.722 1.00 42.33 42 GLU B C 1
ATOM 654 O O . GLU B 1 25 ? 27.313 -3.281 26.847 1.00 42.40 42 GLU B O 1
ATOM 660 N N . VAL B 1 26 ? 27.540 -5.459 26.253 1.00 39.67 43 VAL B N 1
ATOM 661 C CA . VAL B 1 26 ? 26.216 -5.626 25.674 1.00 40.47 43 VAL B CA 1
ATOM 662 C C . VAL B 1 26 ? 25.507 -6.820 26.304 1.00 41.52 43 VAL B C 1
ATOM 663 O O . VAL B 1 26 ? 26.097 -7.882 26.463 1.00 40.44 43 VAL B O 1
ATOM 667 N N . ALA B 1 27 ? 24.243 -6.612 26.693 1.00 41.72 44 ALA B N 1
ATOM 668 C CA . ALA B 1 27 ? 23.343 -7.683 27.119 1.00 42.31 44 ALA B CA 1
ATOM 669 C C . ALA B 1 27 ? 22.072 -7.582 26.286 1.00 42.58 44 ALA B C 1
ATOM 670 O O . ALA B 1 27 ? 21.544 -6.494 26.096 1.00 38.55 44 ALA B O 1
ATOM 672 N N . LEU B 1 28 ? 21.616 -8.732 25.785 1.00 40.18 45 LEU B N 1
ATOM 673 C CA . LEU B 1 28 ? 20.460 -8.831 24.933 1.00 41.31 45 LEU B CA 1
ATOM 674 C C . LEU B 1 28 ? 19.653 -10.045 25.354 1.00 42.55 45 LEU B C 1
ATOM 675 O O . LEU B 1 28 ? 20.172 -11.151 25.409 1.00 42.45 45 LEU B O 1
ATOM 680 N N . ILE B 1 29 ? 18.381 -9.808 25.680 1.00 45.24 46 ILE B N 1
ATOM 681 C CA . ILE B 1 29 ? 17.446 -10.836 26.074 1.00 47.34 46 ILE B CA 1
ATOM 682 C C . ILE B 1 29 ? 16.248 -10.768 25.136 1.00 45.85 46 ILE B C 1
ATOM 683 O O . ILE B 1 29 ? 15.709 -9.693 24.905 1.00 47.06 46 ILE B O 1
ATOM 688 N N . ILE B 1 30 ? 15.849 -11.925 24.601 1.00 43.54 47 ILE B N 1
ATOM 689 C CA . ILE B 1 30 ? 14.726 -12.047 23.678 1.00 43.92 47 ILE B CA 1
ATOM 690 C C . ILE B 1 30 ? 13.857 -13.228 24.087 1.00 46.16 47 ILE B C 1
ATOM 691 O O . ILE B 1 30 ? 14.346 -14.344 24.187 1.00 50.82 47 ILE B O 1
ATOM 696 N N . PHE B 1 31 ? 12.568 -12.967 24.318 1.00 49.25 48 PHE B N 1
ATOM 697 C CA . PHE B 1 31 ? 11.567 -14.000 24.501 1.00 50.82 48 PHE B CA 1
ATOM 698 C C . PHE B 1 31 ? 10.695 -13.990 23.264 1.00 55.08 48 PHE B C 1
ATOM 699 O O . PHE B 1 31 ? 10.166 -12.937 22.879 1.00 53.99 48 PHE B O 1
ATOM 707 N N . SER B 1 32 ? 10.548 -15.154 22.628 1.00 55.25 49 SER B N 1
ATOM 708 C CA . SER B 1 32 ? 9.600 -15.306 21.528 1.00 53.73 49 SER B CA 1
ATOM 709 C C . SER B 1 32 ? 8.189 -15.196 22.104 1.00 57.80 49 SER B C 1
ATOM 710 O O . SER B 1 32 ? 8.001 -15.278 23.331 1.00 52.79 49 SER B O 1
ATOM 713 N N . ASN B 1 33 ? 7.196 -15.050 21.217 1.00 61.22 50 ASN B N 1
ATOM 714 C CA . ASN B 1 33 ? 5.791 -15.060 21.614 1.00 67.44 50 ASN B CA 1
ATOM 715 C C . ASN B 1 33 ? 5.299 -16.416 22.130 1.00 72.73 50 ASN B C 1
ATOM 716 O O . ASN B 1 33 ? 4.170 -16.520 22.611 1.00 78.59 50 ASN B O 1
ATOM 721 N N . ARG B 1 34 ? 6.131 -17.458 21.978 1.00 74.38 51 ARG B N 1
ATOM 722 C CA . ARG B 1 34 ? 5.882 -18.777 22.561 1.00 79.34 51 ARG B CA 1
ATOM 723 C C . ARG B 1 34 ? 6.713 -18.964 23.821 1.00 74.03 51 ARG B C 1
ATOM 724 O O . ARG B 1 34 ? 6.723 -20.036 24.396 1.00 76.88 51 ARG B O 1
ATOM 732 N N . GLY B 1 35 ? 7.425 -17.909 24.225 1.00 68.94 52 GLY B N 1
ATOM 733 C CA . GLY B 1 35 ? 8.181 -17.896 25.455 1.00 69.68 52 GLY B CA 1
ATOM 734 C C . GLY B 1 35 ? 9.570 -18.514 25.433 1.00 66.39 52 GLY B C 1
ATOM 735 O O . GLY B 1 35 ? 10.162 -18.682 26.498 1.00 66.85 52 GLY B O 1
ATOM 736 N N . LYS B 1 36 ? 10.108 -18.816 24.243 1.00 63.23 53 LYS B N 1
ATOM 737 C CA . LYS B 1 36 ? 11.468 -19.322 24.139 1.00 63.01 53 LYS B CA 1
ATOM 738 C C . LYS B 1 36 ? 12.457 -18.176 24.359 1.00 57.07 53 LYS B C 1
ATOM 739 O O . LYS B 1 36 ? 12.316 -17.098 23.780 1.00 58.29 53 LYS B O 1
ATOM 745 N N . LEU B 1 37 ? 13.455 -18.428 25.210 1.00 56.50 54 LEU B N 1
ATOM 746 C CA . LEU B 1 37 ? 14.465 -17.450 25.576 1.00 53.69 54 LEU B CA 1
ATOM 747 C C . LEU B 1 37 ? 15.699 -17.572 24.682 1.00 51.00 54 LEU B C 1
ATOM 748 O O . LEU B 1 37 ? 16.218 -18.664 24.488 1.00 52.12 54 LEU B O 1
ATOM 753 N N . TYR B 1 38 ? 16.157 -16.440 24.142 1.00 44.56 55 TYR B N 1
ATOM 754 C CA . TYR B 1 38 ? 17.439 -16.353 23.460 1.00 44.54 55 TYR B CA 1
ATOM 755 C C . TYR B 1 38 ? 18.165 -15.180 24.094 1.00 43.76 55 TYR B C 1
ATOM 756 O O . TYR B 1 38 ? 17.535 -14.226 24.540 1.00 49.11 55 TYR B O 1
ATOM 765 N N . GLU B 1 39 ? 19.493 -15.263 24.183 1.00 45.71 56 GLU B N 1
ATOM 766 C CA . GLU B 1 39 ? 20.268 -14.242 24.884 1.00 46.18 56 GLU B CA 1
ATOM 767 C C . GLU B 1 39 ? 21.702 -14.171 24.424 1.00 43.97 56 GLU B C 1
ATOM 768 O O . GLU B 1 39 ? 22.250 -15.143 23.932 1.00 46.27 56 GLU B O 1
ATOM 774 N N . PHE B 1 40 ? 22.29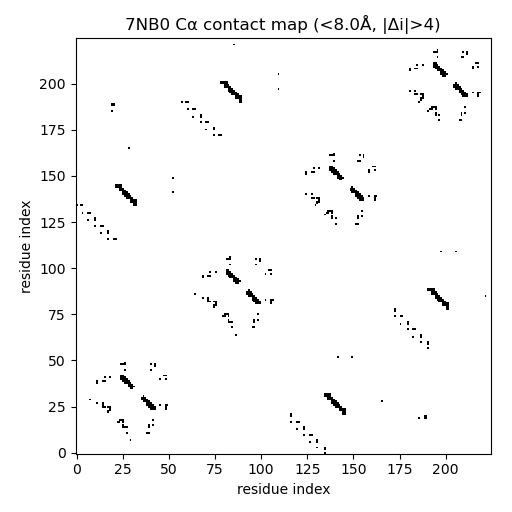0 -12.983 24.563 1.00 41.44 57 PHE B N 1
ATOM 775 C CA . PHE B 1 40 ? 23.709 -12.773 24.382 1.00 41.62 57 PHE B CA 1
ATOM 776 C C . PHE B 1 40 ? 24.191 -11.811 25.465 1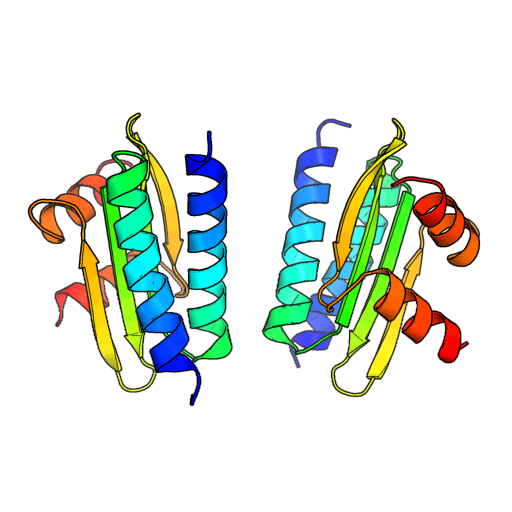.00 40.88 57 PHE B C 1
ATOM 777 O O . PHE B 1 40 ? 23.522 -10.823 25.758 1.00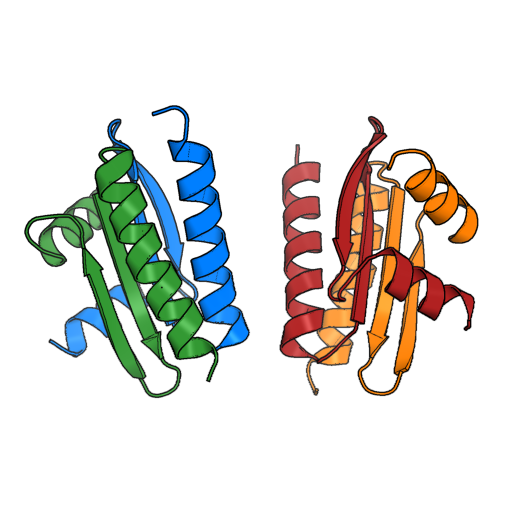 39.68 57 PHE B O 1
ATOM 785 N N . CYS B 1 41 ? 25.358 -12.098 26.043 1.00 42.87 58 CYS B N 1
ATOM 786 C CA . CYS B 1 41 ? 26.046 -11.140 26.916 1.00 42.79 58 CYS B CA 1
ATOM 787 C C . CYS B 1 41 ? 27.521 -11.191 26.617 1.00 42.15 58 CYS B C 1
ATOM 788 O O . CYS B 1 41 ? 28.109 -12.268 26.589 1.00 45.07 58 CYS B O 1
ATOM 791 N N . SER B 1 42 ? 28.125 -10.023 26.397 1.00 41.32 59 SER B N 1
ATOM 792 C CA . SER B 1 42 ? 29.542 -9.927 26.019 1.00 44.01 59 SER B CA 1
ATOM 793 C C . SER B 1 42 ? 30.490 -10.134 27.198 1.00 42.91 59 SER B C 1
ATOM 794 O O . SER B 1 42 ? 31.655 -10.454 27.009 1.00 45.84 59 SER B O 1
ATOM 797 N N . SER B 1 43 ? 29.999 -9.893 28.416 1.00 44.34 60 SER B N 1
ATOM 798 C CA . SER B 1 43 ? 30.838 -9.947 29.611 1.00 48.28 60 SER B CA 1
ATOM 799 C C . SER B 1 43 ? 30.993 -11.386 30.121 1.00 45.27 60 SER B C 1
ATOM 800 O O . SER B 1 43 ? 30.418 -12.316 29.567 1.00 45.29 60 SER B O 1
ATOM 803 N N . SER B 1 44 ? 31.757 -11.534 31.207 1.00 50.88 61 SER B N 1
ATOM 804 C CA . SER B 1 44 ? 31.947 -12.812 31.884 1.00 56.19 61 SER B CA 1
ATOM 805 C C . SER B 1 44 ? 30.636 -13.477 32.317 1.00 50.28 61 SER B C 1
ATOM 806 O O . SER B 1 44 ? 30.569 -14.686 32.385 1.00 54.66 61 SER B O 1
ATOM 809 N N . SER B 1 45 ? 29.613 -12.677 32.630 1.00 48.99 62 SER B N 1
ATOM 810 C CA . SER B 1 45 ? 28.291 -13.208 32.995 1.00 51.92 62 SER B CA 1
ATOM 811 C C . SER B 1 45 ? 27.166 -12.180 32.860 1.00 50.90 62 SER B C 1
ATOM 812 O O . SER B 1 45 ? 27.335 -11.009 33.190 1.00 51.47 62 SER B O 1
ATOM 815 N N . MET B 1 46 ? 26.011 -12.642 32.381 1.00 45.98 63 MET B N 1
ATOM 816 C CA . MET B 1 46 ? 24.827 -11.821 32.265 1.00 46.81 63 MET B CA 1
ATOM 817 C C . MET B 1 46 ? 24.515 -11.130 33.612 1.00 46.82 63 MET B C 1
ATOM 818 O O . MET B 1 46 ? 24.215 -9.943 33.627 1.00 41.82 63 MET B O 1
ATOM 823 N N . LEU B 1 47 ? 24.605 -11.874 34.723 1.00 44.96 64 LEU B N 1
ATOM 824 C CA . LEU B 1 47 ? 24.334 -11.329 36.063 1.00 46.44 64 LEU B CA 1
ATOM 825 C C . LEU B 1 47 ? 25.149 -10.077 36.354 1.00 43.45 64 LEU B C 1
ATOM 826 O O . LEU B 1 47 ? 24.612 -9.089 36.838 1.00 45.61 64 LEU B O 1
ATOM 831 N N . ARG B 1 48 ? 26.444 -10.130 36.023 1.00 42.76 65 ARG B N 1
ATOM 832 C CA . ARG B 1 48 ? 27.365 -9.014 36.253 1.00 44.53 65 ARG B CA 1
ATOM 833 C C . ARG B 1 48 ? 26.963 -7.776 35.450 1.00 46.91 65 ARG B C 1
ATOM 834 O O . ARG B 1 48 ? 27.031 -6.669 35.959 1.00 45.92 65 ARG B O 1
ATOM 842 N N . THR B 1 49 ? 26.523 -7.976 34.209 1.00 39.96 66 THR B N 1
ATOM 843 C CA . THR B 1 49 ? 26.090 -6.880 33.341 1.00 41.35 66 THR B CA 1
ATOM 844 C C . THR B 1 49 ? 24.785 -6.258 33.842 1.00 42.93 66 THR B C 1
ATOM 845 O O . THR B 1 49 ? 24.651 -5.032 33.850 1.00 44.54 66 THR B O 1
ATOM 849 N N . LEU B 1 50 ? 23.843 -7.110 34.282 1.00 45.31 67 LEU B N 1
ATOM 850 C CA . LEU B 1 50 ? 22.590 -6.654 34.872 1.00 45.08 67 LEU B CA 1
ATOM 851 C C . LEU B 1 50 ? 22.832 -5.894 36.168 1.00 47.39 67 LEU B C 1
ATOM 852 O O . LEU B 1 50 ? 22.154 -4.896 36.456 1.00 50.26 67 LEU B O 1
ATOM 857 N N . GLU B 1 51 ? 23.800 -6.374 36.957 1.00 48.75 68 GLU B N 1
ATOM 858 C CA . GLU B 1 51 ? 24.198 -5.706 38.185 1.00 49.63 68 GLU B CA 1
ATOM 859 C C . GLU B 1 51 ? 24.827 -4.351 37.893 1.00 48.83 68 GLU B C 1
ATOM 860 O O . GLU B 1 51 ? 24.563 -3.388 38.589 1.00 51.18 68 GLU B O 1
ATOM 866 N N . ARG B 1 52 ? 25.669 -4.284 36.859 1.00 48.16 69 ARG B N 1
ATOM 867 C CA . ARG B 1 52 ? 26.241 -3.017 36.428 1.00 48.93 69 ARG B CA 1
ATOM 868 C C . ARG B 1 52 ? 25.120 -2.054 36.053 1.00 47.29 69 ARG B C 1
ATOM 869 O O . ARG B 1 52 ? 25.127 -0.903 36.475 1.00 46.26 69 ARG B O 1
ATOM 877 N N . TYR B 1 53 ? 24.145 -2.548 35.277 1.00 44.79 70 TYR B N 1
ATOM 878 C CA . TYR B 1 53 ? 23.007 -1.741 34.832 1.00 46.60 70 TYR B CA 1
ATOM 879 C C . TYR B 1 53 ? 22.248 -1.111 36.009 1.00 51.85 70 TYR B C 1
ATOM 880 O O . TYR B 1 53 ? 21.989 0.100 36.005 1.00 52.13 70 TYR B O 1
ATOM 889 N N . GLN B 1 54 ? 21.930 -1.939 37.022 1.00 52.13 71 GLN B N 1
ATOM 890 C CA . GLN B 1 54 ? 21.153 -1.502 38.169 1.00 58.55 71 GLN B CA 1
ATOM 891 C C . GLN B 1 54 ? 21.843 -0.425 38.989 1.00 58.33 71 GLN B C 1
ATOM 892 O O . GLN B 1 54 ? 21.167 0.400 39.599 1.00 64.20 71 GLN B O 1
ATOM 898 N N . LYS B 1 55 ? 23.180 -0.439 39.007 1.00 58.94 72 LYS B N 1
ATOM 899 C CA . LYS B 1 55 ? 23.960 0.523 39.781 1.00 67.44 72 LYS B CA 1
ATOM 900 C C . LYS B 1 55 ? 23.911 1.958 39.259 1.00 72.54 72 LYS B C 1
ATOM 901 O O . LYS B 1 55 ? 24.114 2.884 40.056 1.00 74.82 72 LYS B O 1
ATOM 907 N N . CYS B 1 56 ? 23.648 2.155 37.953 1.00 77.05 73 CYS B N 1
ATOM 908 C CA . CYS B 1 56 ? 23.537 3.537 37.436 1.00 86.01 73 CYS B CA 1
ATOM 909 C C . CYS B 1 56 ? 22.150 3.963 36.950 1.00 93.03 73 CYS B C 1
ATOM 910 O O . CYS B 1 56 ? 22.036 4.600 35.904 1.00 106.69 73 CYS B O 1
ATOM 913 N N . ASN B 1 57 ? 21.112 3.601 37.720 1.00 96.32 74 ASN B N 1
ATOM 914 C CA . ASN B 1 57 ? 19.732 4.072 37.520 1.00 99.69 74 ASN B CA 1
ATOM 915 C C . ASN B 1 57 ? 19.341 5.180 38.510 1.00 101.04 74 ASN B C 1
ATOM 916 O O . ASN B 1 57 ? 19.644 5.097 39.701 1.00 96.72 74 ASN B O 1
ATOM 921 N N . VAL C 1 2 ? -8.228 0.985 15.704 1.00 109.57 19 VAL C N 1
ATOM 922 C CA . VAL C 1 2 ? -6.818 0.966 15.228 1.00 101.94 19 VAL C CA 1
ATOM 923 C C . VAL C 1 2 ? -6.001 2.116 15.860 1.00 95.51 19 VAL C C 1
ATOM 924 O O . VAL C 1 2 ? -6.487 3.253 15.972 1.00 87.52 19 VAL C O 1
ATOM 928 N N . THR C 1 3 ? -4.748 1.813 16.235 1.00 87.72 20 THR C N 1
ATOM 929 C CA . THR C 1 3 ? -3.773 2.822 16.647 1.00 79.28 20 THR C CA 1
ATOM 930 C C . THR C 1 3 ? -3.045 3.495 15.472 1.00 72.98 20 THR C C 1
ATOM 931 O O . THR C 1 3 ? -2.354 4.474 15.690 1.00 68.13 20 THR C O 1
ATOM 935 N N . PHE C 1 4 ? -3.278 3.033 14.231 1.00 68.99 21 PHE C N 1
ATOM 936 C CA . PHE C 1 4 ? -2.942 3.823 13.021 1.00 65.44 21 PHE C CA 1
ATOM 937 C C . PHE C 1 4 ? -3.496 5.255 13.087 1.00 58.97 21 PHE C C 1
ATOM 938 O O . PHE C 1 4 ? -2.753 6.221 12.905 1.00 51.53 21 PHE C O 1
ATOM 946 N N . ALA C 1 5 ? -4.800 5.374 13.368 1.00 61.14 22 ALA C N 1
ATOM 947 C CA . ALA C 1 5 ? -5.477 6.661 13.430 1.00 59.73 22 ALA C CA 1
ATOM 948 C C . ALA C 1 5 ? -4.808 7.576 14.456 1.00 57.65 22 ALA C C 1
ATOM 949 O O . ALA C 1 5 ? -4.514 8.741 14.154 1.00 52.71 22 ALA C O 1
ATOM 951 N N . LYS C 1 6 ? -4.537 7.036 15.649 1.00 61.02 23 LYS C N 1
ATOM 952 C CA . LYS C 1 6 ? -3.923 7.789 16.737 1.00 61.67 23 LYS C CA 1
ATOM 953 C C . LYS C 1 6 ? -2.521 8.291 16.371 1.00 61.59 23 LYS C C 1
ATOM 954 O O . LYS C 1 6 ? -2.208 9.471 16.513 1.00 56.94 23 LYS C O 1
ATOM 960 N N . ARG C 1 7 ? -1.678 7.389 15.867 1.00 59.24 24 ARG C N 1
ATOM 961 C CA . ARG C 1 7 ? -0.306 7.744 15.523 1.00 52.74 24 ARG C CA 1
ATOM 962 C C . ARG C 1 7 ? -0.263 8.699 14.348 1.00 52.52 24 ARG C C 1
ATOM 963 O O . ARG C 1 7 ? 0.521 9.642 14.345 1.00 54.84 24 ARG C O 1
ATOM 971 N N . ARG C 1 8 ? -1.136 8.474 13.365 1.00 49.70 25 ARG C N 1
ATOM 972 C CA . ARG C 1 8 ? -1.287 9.362 12.202 1.00 47.95 25 ARG C CA 1
ATOM 973 C C . ARG C 1 8 ? -1.647 10.775 12.646 1.00 45.83 25 ARG C C 1
ATOM 974 O O . ARG C 1 8 ? -0.982 11.740 12.268 1.00 44.87 25 ARG C O 1
ATOM 982 N N . ASN C 1 9 ? -2.716 10.902 13.428 1.00 45.31 26 ASN C N 1
ATOM 983 C CA . ASN C 1 9 ? -3.147 12.206 13.932 1.00 50.26 26 ASN C CA 1
ATOM 984 C C . ASN C 1 9 ? -2.035 12.884 14.728 1.00 51.35 26 ASN C C 1
ATOM 985 O O . ASN C 1 9 ? -1.809 14.077 14.572 1.00 51.21 26 ASN C O 1
ATOM 990 N N . GLY C 1 10 ? -1.333 12.101 15.558 1.00 50.18 27 GLY C N 1
ATOM 991 C CA . GLY C 1 10 ? -0.220 12.591 16.345 1.00 49.23 27 GLY C CA 1
ATOM 992 C C . GLY C 1 10 ? 0.908 13.155 15.502 1.00 46.56 27 GLY C C 1
ATOM 993 O O . GLY C 1 10 ? 1.476 14.196 15.819 1.00 48.59 27 GLY C O 1
ATOM 994 N N . LEU C 1 11 ? 1.244 12.445 14.420 1.00 47.15 28 LEU C N 1
ATOM 995 C CA . LEU C 1 11 ? 2.327 12.820 13.527 1.00 44.19 28 LEU C CA 1
ATOM 996 C C . LEU C 1 11 ? 1.964 14.080 12.734 1.00 43.95 28 LEU C C 1
ATOM 997 O O . LEU C 1 11 ? 2.762 15.006 12.630 1.00 43.87 28 LEU C O 1
ATOM 1002 N N . LEU C 1 12 ? 0.746 14.117 12.195 1.00 45.54 29 LEU C N 1
ATOM 1003 C CA . LEU C 1 12 ? 0.252 15.305 11.487 1.00 49.27 29 LEU C CA 1
ATOM 1004 C C . LEU C 1 12 ? 0.302 16.548 12.396 1.00 50.27 29 LEU C C 1
ATOM 1005 O O . LEU C 1 12 ? 0.767 17.612 11.979 1.00 45.44 29 LEU C O 1
ATOM 1010 N N . LYS C 1 13 ? -0.162 16.395 13.639 1.00 47.99 30 LYS C N 1
ATOM 1011 C CA . LYS C 1 13 ? -0.134 17.464 14.629 1.00 50.31 30 LYS C CA 1
ATOM 1012 C C . LYS C 1 13 ? 1.275 17.930 14.992 1.00 49.47 30 LYS C C 1
ATOM 1013 O O . LYS C 1 13 ? 1.547 19.126 15.052 1.00 48.76 30 LYS C O 1
ATOM 1019 N N . LYS C 1 14 ? 2.179 16.979 15.254 1.00 48.27 31 LYS C N 1
ATOM 1020 C CA . LYS C 1 14 ? 3.550 17.327 15.607 1.00 45.89 31 LYS C CA 1
ATOM 1021 C C . LYS C 1 14 ? 4.330 17.933 14.449 1.00 47.08 31 LYS C C 1
ATOM 1022 O O . LYS C 1 14 ? 5.205 18.768 14.669 1.00 44.09 31 LYS C O 1
ATOM 1028 N N . ALA C 1 15 ? 4.024 17.497 13.220 1.00 47.04 32 ALA C N 1
ATOM 1029 C CA . ALA C 1 15 ? 4.568 18.121 12.009 1.00 46.62 32 ALA C CA 1
ATOM 1030 C C . ALA C 1 15 ? 4.152 19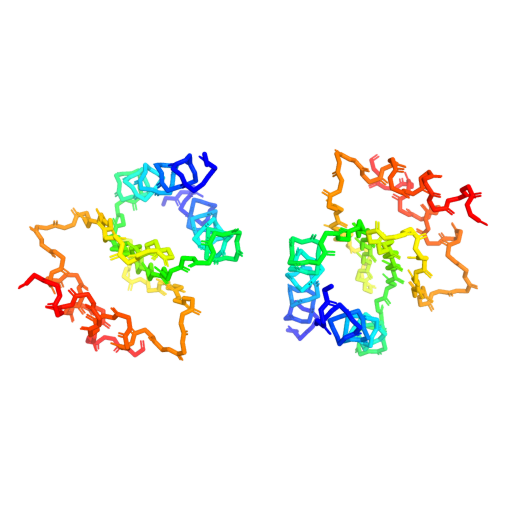.578 11.938 1.00 42.79 32 ALA C C 1
ATOM 1031 O O . ALA C 1 15 ? 4.972 20.440 11.679 1.00 43.46 32 ALA C O 1
ATOM 1033 N N . TYR C 1 16 ? 2.864 19.842 12.159 1.00 40.87 33 TYR C N 1
ATOM 1034 C CA . TYR C 1 16 ? 2.349 21.210 12.246 1.00 43.08 33 TYR C CA 1
ATOM 1035 C C . TYR C 1 16 ? 3.085 22.024 13.315 1.00 44.44 33 TYR C C 1
ATOM 1036 O O . TYR C 1 16 ? 3.513 23.152 13.056 1.00 45.54 33 TYR C O 1
ATOM 1045 N N . GLU C 1 17 ? 3.247 21.437 14.507 1.00 44.59 34 GLU C N 1
ATOM 1046 C CA . GLU C 1 17 ? 3.891 22.130 15.614 1.00 47.79 34 GLU C CA 1
ATOM 1047 C C . GLU C 1 17 ? 5.340 22.514 15.294 1.00 50.24 34 GLU C C 1
ATOM 1048 O O . GLU C 1 17 ? 5.752 23.645 15.526 1.00 52.14 34 GLU C O 1
ATOM 1054 N N . LEU C 1 18 ? 6.090 21.563 14.730 1.00 50.27 35 LEU C N 1
ATOM 1055 C CA . LEU C 1 18 ? 7.464 21.785 14.300 1.00 50.14 35 LEU C CA 1
ATOM 1056 C C . LEU C 1 18 ? 7.559 22.967 13.335 1.00 50.22 35 LEU C C 1
ATOM 1057 O O . LEU C 1 18 ? 8.451 23.807 13.459 1.00 47.45 35 LEU C O 1
ATOM 1062 N N . SER C 1 19 ? 6.639 23.025 12.366 1.00 50.19 36 SER C N 1
ATOM 1063 C CA . SER C 1 19 ? 6.661 24.079 11.355 1.00 48.76 36 SER C CA 1
ATOM 1064 C C . SER C 1 19 ? 6.401 25.425 11.989 1.00 47.57 36 SER C C 1
ATOM 1065 O O . SER C 1 19 ? 7.082 26.396 11.690 1.00 51.75 36 SER C O 1
ATOM 1068 N N . VAL C 1 20 ? 5.437 25.469 12.909 1.00 49.09 37 VAL C N 1
ATOM 1069 C CA . VAL C 1 20 ? 5.029 26.709 13.574 1.00 52.47 37 VAL C CA 1
ATOM 1070 C C . VAL C 1 20 ? 6.047 27.172 14.618 1.00 54.73 37 VAL C C 1
ATOM 1071 O O . VAL C 1 20 ? 6.403 28.336 14.669 1.00 58.28 37 VAL C O 1
ATOM 1075 N N . LEU C 1 21 ? 6.489 26.245 15.469 1.00 54.02 38 LEU C N 1
ATOM 1076 C CA . LEU C 1 21 ? 7.282 26.598 16.642 1.00 54.68 38 LEU C CA 1
ATOM 1077 C C . LEU C 1 21 ? 8.730 26.847 16.281 1.00 56.71 38 LEU C C 1
ATOM 1078 O O . LEU C 1 21 ? 9.369 27.638 16.940 1.00 54.76 38 LEU C O 1
ATOM 1083 N N . CYS C 1 22 ? 9.236 26.217 15.213 1.00 55.55 39 CYS C N 1
ATOM 1084 C CA . CYS C 1 22 ? 10.647 26.323 14.850 1.00 60.44 39 CYS C CA 1
ATOM 1085 C C . CYS C 1 22 ? 10.907 26.943 13.470 1.00 60.50 39 CYS C C 1
ATOM 1086 O O . CYS C 1 22 ? 12.019 26.875 12.956 1.00 67.55 39 CYS C O 1
ATOM 1089 N N . ASP C 1 23 ? 9.876 27.537 12.866 1.00 62.33 40 ASP C N 1
ATOM 1090 C CA . ASP C 1 23 ? 10.004 28.191 11.572 1.00 66.02 40 ASP C CA 1
ATOM 1091 C C . ASP C 1 23 ? 10.641 27.229 10.545 1.00 57.72 40 ASP C C 1
ATOM 1092 O O . ASP C 1 23 ? 11.532 27.593 9.779 1.00 58.64 40 ASP C O 1
ATOM 1097 N N . ALA C 1 24 ? 10.178 25.981 10.559 1.00 55.78 41 ALA C N 1
ATOM 1098 C CA . ALA C 1 24 ? 10.668 24.959 9.656 1.00 54.32 41 ALA C CA 1
ATOM 1099 C C . ALA C 1 24 ? 9.642 24.710 8.552 1.00 53.68 41 ALA C C 1
ATOM 1100 O O . ALA C 1 24 ? 8.444 24.858 8.762 1.00 54.11 41 ALA C O 1
ATOM 1102 N N . GLU C 1 25 ? 10.119 24.315 7.370 1.00 55.36 42 GLU C N 1
ATOM 1103 C CA . GLU C 1 25 ? 9.240 23.937 6.265 1.00 54.15 42 GLU C CA 1
ATOM 1104 C C . GLU C 1 25 ? 9.154 22.420 6.289 1.00 51.16 42 GLU C C 1
ATOM 1105 O O . GLU C 1 25 ? 10.172 21.743 6.266 1.00 51.09 42 GLU C O 1
ATOM 1111 N N . VAL C 1 26 ? 7.924 21.909 6.367 1.00 48.87 43 VAL C N 1
ATOM 1112 C CA . VAL C 1 26 ? 7.646 20.497 6.571 1.00 45.65 43 VAL C CA 1
ATOM 1113 C C . VAL C 1 26 ? 6.659 19.976 5.521 1.00 44.61 43 VAL C C 1
ATOM 1114 O O . VAL C 1 26 ? 5.655 20.619 5.243 1.00 41.88 43 VAL C O 1
ATOM 1118 N N . ALA C 1 27 ? 6.986 18.821 4.929 1.00 43.56 44 ALA C N 1
ATOM 1119 C CA . ALA C 1 27 ? 6.059 18.049 4.101 1.00 44.21 44 ALA C CA 1
ATOM 1120 C C . ALA C 1 27 ? 6.017 16.630 4.646 1.00 41.49 44 ALA C C 1
ATOM 1121 O O . ALA C 1 27 ? 7.060 16.050 4.937 1.00 39.41 44 ALA C O 1
ATOM 1123 N N . LEU C 1 28 ? 4.801 16.090 4.769 1.00 41.20 45 LEU C N 1
ATOM 1124 C CA . LEU C 1 28 ? 4.552 14.785 5.348 1.00 40.86 45 LEU C CA 1
ATOM 1125 C C . LEU C 1 28 ? 3.475 14.113 4.526 1.00 38.84 45 LEU C C 1
ATOM 1126 O O . LEU C 1 28 ? 2.394 14.648 4.340 1.00 39.79 45 LEU C O 1
ATOM 1131 N N . ILE C 1 29 ? 3.805 12.932 4.007 1.00 43.06 46 ILE C N 1
ATOM 1132 C CA . ILE C 1 29 ? 2.918 12.143 3.156 1.00 39.34 46 ILE C CA 1
ATOM 1133 C C . ILE C 1 29 ? 2.817 10.759 3.796 1.00 39.24 46 ILE C C 1
ATOM 1134 O O . ILE C 1 29 ? 3.830 10.165 4.152 1.00 40.50 46 ILE C O 1
ATOM 1139 N N . ILE C 1 30 ? 1.582 10.274 3.958 1.00 39.23 47 ILE C N 1
ATOM 1140 C CA . ILE C 1 30 ? 1.296 9.010 4.623 1.00 37.98 47 ILE C CA 1
ATOM 1141 C C . ILE C 1 30 ? 0.264 8.247 3.817 1.00 38.15 47 ILE C C 1
ATOM 1142 O O . ILE C 1 30 ? -0.811 8.762 3.550 1.00 40.66 47 ILE C O 1
ATOM 1147 N N . PHE C 1 31 ? 0.615 7.022 3.411 1.00 41.16 48 PHE C N 1
ATOM 1148 C CA . PHE C 1 31 ? -0.318 6.090 2.810 1.00 43.06 48 PHE C CA 1
ATOM 1149 C C . PHE C 1 31 ? -0.553 4.993 3.832 1.00 46.26 48 PHE C C 1
ATOM 1150 O O . PHE C 1 31 ? 0.407 4.388 4.326 1.00 48.60 48 PHE C O 1
ATOM 1158 N N . SER C 1 32 ? -1.823 4.738 4.148 1.00 46.11 49 SER C N 1
ATOM 1159 C CA . SER C 1 32 ? -2.197 3.592 4.956 1.00 48.28 49 SER C CA 1
ATOM 1160 C C . SER C 1 32 ? -1.891 2.312 4.183 1.00 49.81 49 SER C C 1
ATOM 1161 O O . SER C 1 32 ? -1.646 2.357 2.984 1.00 51.11 49 SER C O 1
ATOM 1164 N N . ASN C 1 33 ? -1.944 1.169 4.878 1.00 48.94 50 ASN C N 1
ATOM 1165 C CA . ASN C 1 33 ? -1.822 -0.141 4.250 1.00 52.92 50 ASN C CA 1
ATOM 1166 C C . ASN C 1 33 ? -2.978 -0.500 3.310 1.00 55.72 50 ASN C C 1
ATOM 1167 O O . ASN C 1 33 ? -2.913 -1.523 2.636 1.00 58.10 50 ASN C O 1
ATOM 1172 N N . ARG C 1 34 ? -4.039 0.319 3.312 1.00 57.26 51 ARG C N 1
ATOM 1173 C CA . ARG C 1 34 ? -5.136 0.207 2.351 1.00 60.40 51 ARG C CA 1
ATOM 1174 C C . ARG C 1 34 ? -4.993 1.262 1.265 1.00 54.87 51 ARG C C 1
ATOM 1175 O O . ARG C 1 34 ? -5.827 1.376 0.396 1.00 55.28 51 ARG C O 1
ATOM 1183 N N . GLY C 1 35 ? -3.917 2.041 1.329 1.00 54.13 52 GLY C N 1
ATOM 1184 C CA . GLY C 1 35 ? -3.632 3.074 0.348 1.00 55.04 52 GLY C CA 1
ATOM 1185 C C . GLY C 1 35 ? -4.362 4.400 0.486 1.00 54.20 52 GLY C C 1
ATOM 1186 O O . GLY C 1 35 ? -4.376 5.185 -0.448 1.00 53.71 52 GLY C O 1
ATOM 1187 N N . LYS C 1 36 ? -4.964 4.662 1.650 1.00 57.54 53 LYS C N 1
ATOM 1188 C CA . LYS C 1 36 ? -5.562 5.973 1.911 1.00 57.67 53 LYS C CA 1
ATOM 1189 C C . LYS C 1 36 ? -4.447 6.987 2.165 1.00 52.93 53 LYS C C 1
ATOM 1190 O O . LYS C 1 36 ? -3.517 6.728 2.946 1.00 49.51 53 LYS C O 1
ATOM 1196 N N . LEU C 1 37 ? -4.549 8.136 1.489 1.00 50.47 54 LEU C N 1
ATOM 1197 C CA . LEU C 1 37 ? -3.534 9.177 1.537 1.00 49.26 54 LEU C CA 1
ATOM 1198 C C . LEU C 1 37 ? -3.884 10.226 2.590 1.00 46.47 54 LEU C C 1
ATOM 1199 O O . LEU C 1 37 ? -5.002 10.712 2.632 1.00 46.24 54 LEU C O 1
ATOM 1204 N N . TYR C 1 38 ? -2.914 10.559 3.442 1.00 44.35 55 TYR C N 1
ATOM 1205 C CA . TYR C 1 38 ? -3.022 11.688 4.359 1.00 44.77 55 TYR C CA 1
ATOM 1206 C C . TYR C 1 38 ? -1.766 12.507 4.150 1.00 45.70 55 TYR C C 1
ATOM 1207 O O . TYR C 1 38 ? -0.715 11.961 3.807 1.00 43.67 55 TYR C O 1
ATOM 1216 N N . GLU C 1 39 ? -1.872 13.826 4.334 1.00 48.09 56 GLU C N 1
ATOM 1217 C CA . GLU C 1 39 ? -0.743 14.709 4.112 1.00 47.38 56 GLU C CA 1
ATOM 1218 C C . GLU C 1 39 ? -0.821 15.998 4.900 1.00 48.04 56 GLU C C 1
ATOM 1219 O O . GLU C 1 39 ? -1.892 16.458 5.247 1.00 48.79 56 GLU C O 1
ATOM 1225 N N . PHE C 1 40 ? 0.349 16.570 5.172 1.00 47.36 57 PHE C N 1
ATOM 1226 C CA . PHE C 1 40 ? 0.474 17.905 5.721 1.00 46.57 57 PHE C CA 1
ATOM 1227 C C . PHE C 1 40 ? 1.644 18.589 5.027 1.00 44.73 57 PHE C C 1
ATOM 1228 O O . PHE C 1 40 ? 2.698 17.988 4.829 1.00 41.73 57 PHE C O 1
ATOM 1236 N N . CYS C 1 41 ? 1.447 19.853 4.653 1.00 46.96 58 CYS C N 1
ATOM 1237 C CA . CYS C 1 41 ? 2.534 20.696 4.183 1.00 47.36 58 CYS C CA 1
ATOM 1238 C C . CYS C 1 41 ? 2.375 22.079 4.776 1.00 46.98 58 CYS C C 1
ATOM 1239 O O . CYS C 1 41 ? 1.293 22.655 4.692 1.00 45.66 58 CYS C O 1
ATOM 1242 N N . SER C 1 42 ? 3.460 22.601 5.363 1.00 46.22 59 SER C N 1
ATOM 1243 C CA . SER C 1 42 ? 3.433 23.897 6.036 1.00 53.41 59 SER C CA 1
ATOM 1244 C C . SER C 1 42 ? 3.444 25.083 5.069 1.00 56.78 59 SER C C 1
ATOM 1245 O O . SER C 1 42 ? 3.035 26.171 5.431 1.00 58.52 59 SER C O 1
ATOM 1248 N N . SER C 1 43 ? 3.933 24.869 3.847 1.00 58.95 60 SER C N 1
ATOM 1249 C CA . SER C 1 43 ? 4.055 25.947 2.855 1.00 61.47 60 SER C CA 1
ATOM 1250 C C . SER C 1 43 ? 2.742 26.175 2.112 1.00 60.49 60 SER C C 1
ATOM 1251 O O . SER C 1 43 ? 1.755 25.491 2.352 1.00 59.37 60 SER C O 1
ATOM 1254 N N . SER C 1 44 ? 2.759 27.126 1.174 1.00 62.34 61 SER C N 1
ATOM 1255 C CA . SER C 1 44 ? 1.623 27.433 0.312 1.00 67.42 61 SER C CA 1
ATOM 1256 C C . SER C 1 44 ? 1.113 26.221 -0.477 1.00 65.76 61 SER C C 1
ATOM 1257 O O . SER C 1 44 ? -0.058 26.157 -0.799 1.00 69.45 61 SER C O 1
ATOM 1260 N N . SER C 1 45 ? 2.005 25.279 -0.804 1.00 63.50 62 SER C N 1
ATOM 1261 C CA . SER C 1 45 ? 1.632 24.081 -1.546 1.00 61.52 62 SER C CA 1
ATOM 1262 C C . SER C 1 45 ? 2.659 22.973 -1.425 1.00 58.81 62 SER C C 1
ATOM 1263 O O . SER C 1 45 ? 3.878 23.215 -1.443 1.00 60.31 62 SER C O 1
ATOM 1266 N N . MET C 1 46 ? 2.150 21.740 -1.309 1.00 58.52 63 MET C N 1
ATOM 1267 C CA . MET C 1 46 ? 2.976 20.555 -1.253 1.00 56.69 63 MET C CA 1
ATOM 1268 C C . MET C 1 46 ? 3.985 20.537 -2.408 1.00 53.31 63 MET C C 1
ATOM 1269 O O . MET C 1 46 ? 5.166 20.262 -2.177 1.00 50.06 63 MET C O 1
ATOM 1274 N N . LEU C 1 47 ? 3.518 20.840 -3.628 1.00 57.39 64 LEU C N 1
ATOM 1275 C CA . LEU C 1 47 ? 4.371 20.823 -4.816 1.00 61.13 64 LEU C CA 1
ATOM 1276 C C . LEU C 1 47 ? 5.587 21.697 -4.652 1.00 61.97 64 LEU C C 1
ATOM 1277 O O . LEU C 1 47 ? 6.671 21.287 -5.016 1.00 67.83 64 LEU C O 1
ATOM 1282 N N . ARG C 1 48 ? 5.401 22.908 -4.114 1.00 62.80 65 ARG C N 1
ATOM 1283 C CA . ARG C 1 48 ? 6.498 23.864 -3.906 1.00 65.28 65 ARG C CA 1
ATOM 1284 C C . ARG C 1 48 ? 7.571 23.302 -2.966 1.00 56.95 65 ARG C C 1
ATOM 1285 O O . ARG C 1 48 ? 8.773 23.459 -3.209 1.00 54.76 65 ARG C O 1
ATOM 1293 N N . THR C 1 49 ? 7.128 22.635 -1.896 1.00 54.15 66 THR C N 1
ATOM 1294 C CA . THR C 1 49 ? 8.051 22.039 -0.929 1.00 52.68 66 THR C CA 1
ATOM 1295 C C . THR C 1 49 ? 8.793 20.835 -1.525 1.00 51.00 66 THR C C 1
ATOM 1296 O O . THR C 1 49 ? 9.985 20.671 -1.306 1.00 54.60 66 THR C O 1
ATOM 1300 N N . LEU C 1 50 ? 8.079 20.008 -2.294 1.00 49.44 67 LEU C N 1
ATOM 1301 C CA . LEU C 1 50 ? 8.679 18.877 -3.006 1.00 47.48 67 LEU C CA 1
ATOM 1302 C C . LEU C 1 50 ? 9.663 19.353 -4.075 1.00 52.83 67 LEU C C 1
ATOM 1303 O O . LEU C 1 50 ? 10.687 18.733 -4.285 1.00 49.74 67 LEU C O 1
ATOM 1308 N N . GLU C 1 51 ? 9.348 20.472 -4.730 1.00 54.12 68 GLU C N 1
ATOM 1309 C CA . GLU C 1 51 ? 10.252 21.099 -5.684 1.00 59.96 68 GLU C CA 1
ATOM 1310 C C . GLU C 1 51 ? 11.509 21.608 -4.991 1.00 58.00 68 GLU C C 1
ATOM 1311 O O . GLU C 1 51 ? 12.616 21.445 -5.507 1.00 58.07 68 GLU C O 1
ATOM 1317 N N . ARG C 1 52 ? 11.339 22.226 -3.814 1.00 55.19 69 ARG C N 1
ATOM 1318 C CA . ARG C 1 52 ? 12.484 22.650 -3.021 1.00 54.69 69 ARG C CA 1
ATOM 1319 C C . ARG C 1 52 ? 13.359 21.424 -2.681 1.00 51.08 69 ARG C C 1
ATOM 1320 O O . ARG C 1 52 ? 14.563 21.457 -2.826 1.00 53.52 69 ARG C O 1
ATOM 1328 N N . TYR C 1 53 ? 12.716 20.341 -2.250 1.00 47.58 70 TYR C N 1
ATOM 1329 C CA . TYR C 1 53 ? 13.408 19.104 -1.887 1.00 49.18 70 TYR C CA 1
ATOM 1330 C C . TYR C 1 53 ? 14.265 18.553 -3.032 1.00 52.98 70 TYR C C 1
ATOM 1331 O O . TYR C 1 53 ? 15.440 18.235 -2.841 1.00 52.98 70 TYR C O 1
ATOM 1340 N N . GLN C 1 54 ? 13.681 18.489 -4.230 1.00 55.32 71 GLN C N 1
ATOM 1341 C CA . GLN C 1 54 ? 14.357 17.948 -5.419 1.00 58.46 71 GLN C CA 1
ATOM 1342 C C . GLN C 1 54 ? 15.585 18.736 -5.827 1.00 64.32 71 GLN C C 1
ATOM 1343 O O . GLN C 1 54 ? 16.516 18.162 -6.376 1.00 65.16 71 GLN C O 1
ATOM 1349 N N . LYS C 1 55 ? 15.588 20.044 -5.547 1.00 68.56 72 LYS C N 1
ATOM 1350 C CA . LYS C 1 55 ? 16.719 20.910 -5.878 1.00 75.53 72 LYS C CA 1
ATOM 1351 C C . LYS C 1 55 ? 17.995 20.654 -5.062 1.00 80.26 72 LYS C C 1
ATOM 1352 O O . LYS C 1 55 ? 19.089 20.950 -5.527 1.00 83.32 72 LYS C O 1
ATOM 1358 N N . CYS C 1 56 ? 17.861 20.118 -3.847 1.00 81.51 73 CYS C N 1
ATOM 1359 C CA . CYS C 1 56 ? 18.999 19.635 -3.057 1.00 86.96 73 CYS C CA 1
ATOM 1360 C C . CYS C 1 56 ? 19.446 18.261 -3.542 1.00 97.18 73 CYS C C 1
ATOM 1361 O O . CYS C 1 56 ? 18.876 17.708 -4.487 1.00 106.77 73 CYS C O 1
ATOM 1364 N N . ASN C 1 57 ? 20.450 17.694 -2.853 1.00 105.14 74 ASN C N 1
ATOM 1365 C CA . ASN C 1 57 ? 20.862 16.286 -3.004 1.00 102.61 74 ASN C CA 1
ATOM 1366 C C . ASN C 1 57 ? 20.429 15.396 -1.829 1.00 98.65 74 ASN C C 1
ATOM 1367 O O . ASN C 1 57 ? 19.444 15.675 -1.133 1.00 94.42 74 ASN C O 1
ATOM 1372 N N . VAL D 1 2 ? 32.728 8.179 14.892 1.00 108.00 19 VAL D N 1
ATOM 1373 C CA . VAL D 1 2 ? 32.742 6.768 15.364 1.00 101.68 19 VAL D CA 1
ATOM 1374 C C . VAL D 1 2 ? 31.578 5.968 14.734 1.00 98.36 19 VAL D C 1
ATOM 1375 O O . VAL D 1 2 ? 30.446 6.466 14.628 1.00 93.78 19 VAL D O 1
ATOM 1379 N N . THR D 1 3 ? 31.863 4.712 14.354 1.00 87.43 20 THR D N 1
ATOM 1380 C CA . THR D 1 3 ? 30.836 3.752 13.947 1.00 79.96 20 THR D CA 1
ATOM 1381 C C . THR D 1 3 ? 30.172 3.019 15.122 1.00 73.16 20 THR D C 1
ATOM 1382 O O . THR D 1 3 ? 29.194 2.324 14.914 1.00 71.13 20 THR D O 1
ATOM 1386 N N . PHE D 1 4 ? 30.640 3.248 16.359 1.00 71.03 21 PHE D N 1
ATOM 1387 C CA . PHE D 1 4 ? 29.853 2.912 17.578 1.00 64.07 21 PHE D CA 1
ATOM 1388 C C . PHE D 1 4 ? 28.427 3.475 17.521 1.00 59.42 21 PHE D C 1
ATOM 1389 O O . PHE D 1 4 ? 27.453 2.741 17.711 1.00 48.86 21 PHE D O 1
ATOM 1397 N N . ALA D 1 5 ? 28.316 4.780 17.237 1.00 63.32 22 ALA D N 1
ATOM 1398 C CA . ALA D 1 5 ? 27.030 5.463 17.178 1.00 62.15 22 ALA D CA 1
ATOM 1399 C C . ALA D 1 5 ? 26.103 4.790 16.157 1.00 60.33 22 ALA D C 1
ATOM 1400 O O . ALA D 1 5 ? 24.938 4.498 16.461 1.00 58.89 22 ALA D O 1
ATOM 1402 N N . LYS D 1 6 ? 26.640 4.510 14.968 1.00 62.13 23 LYS D N 1
ATOM 1403 C CA . LYS D 1 6 ? 25.884 3.898 13.878 1.00 63.51 23 LYS D CA 1
ATOM 1404 C C . LYS D 1 6 ? 25.377 2.499 14.252 1.00 58.90 23 LYS D C 1
ATOM 1405 O O . LYS D 1 6 ? 24.200 2.185 14.115 1.00 53.37 23 LYS D O 1
ATOM 1411 N N . ARG D 1 7 ? 26.280 1.655 14.747 1.00 57.77 24 ARG D N 1
ATOM 1412 C CA . ARG D 1 7 ? 25.922 0.283 15.102 1.00 55.65 24 ARG D CA 1
ATOM 1413 C C . ARG D 1 7 ? 24.967 0.247 16.279 1.00 52.49 24 ARG D C 1
ATOM 1414 O O . ARG D 1 7 ? 24.022 -0.532 16.283 1.00 50.55 24 ARG D O 1
ATOM 1422 N N . ARG D 1 8 ? 25.191 1.127 17.258 1.00 49.63 25 ARG D N 1
ATOM 1423 C CA . ARG D 1 8 ? 24.307 1.276 18.414 1.00 48.12 25 ARG D CA 1
ATOM 1424 C C . ARG D 1 8 ? 22.895 1.638 17.976 1.00 44.74 25 ARG D C 1
ATOM 1425 O O . ARG D 1 8 ? 21.931 0.970 18.351 1.00 44.25 25 ARG D O 1
ATOM 1433 N N . ASN D 1 9 ? 22.768 2.709 17.195 1.00 46.08 26 ASN D N 1
ATOM 1434 C CA . ASN D 1 9 ? 21.464 3.139 16.690 1.00 48.30 26 ASN D CA 1
ATOM 1435 C C . ASN D 1 9 ? 20.784 2.027 15.889 1.00 48.86 26 ASN D C 1
ATOM 1436 O O . ASN D 1 9 ? 19.592 1.797 16.038 1.00 48.63 26 ASN D O 1
ATOM 1441 N N . GLY D 1 10 ? 21.566 1.328 15.058 1.00 46.96 27 GLY D N 1
ATOM 1442 C CA . GLY D 1 10 ? 21.075 0.209 14.267 1.00 48.63 27 GLY D CA 1
ATOM 1443 C C . GLY D 1 10 ? 20.516 -0.924 15.117 1.00 47.23 27 GLY D C 1
ATOM 1444 O O . GLY D 1 10 ? 19.478 -1.498 14.811 1.00 45.50 27 GLY D O 1
ATOM 1445 N N . LEU D 1 11 ? 21.226 -1.251 16.202 1.00 49.17 28 LEU D N 1
ATOM 1446 C CA . LEU D 1 11 ? 20.855 -2.347 17.094 1.00 44.09 28 LEU D CA 1
ATOM 1447 C C . LEU D 1 11 ? 19.599 -1.983 17.888 1.00 44.21 28 LEU D C 1
ATOM 1448 O O . LEU D 1 11 ? 18.677 -2.780 17.997 1.00 45.71 28 LEU D O 1
ATOM 1453 N N . LEU D 1 12 ? 19.557 -0.762 18.422 1.00 43.84 29 LEU D N 1
ATOM 1454 C CA . LEU D 1 12 ? 18.372 -0.270 19.128 1.00 48.23 29 LEU D CA 1
ATOM 1455 C C . LEU D 1 12 ? 17.131 -0.321 18.228 1.00 47.76 29 LEU D C 1
ATOM 1456 O O . LEU D 1 12 ? 16.067 -0.786 18.653 1.00 43.77 29 LEU D O 1
ATOM 1461 N N . LYS D 1 13 ? 17.279 0.144 16.984 1.00 45.60 30 LYS D N 1
ATOM 1462 C CA . LYS D 1 13 ? 16.213 0.104 15.998 1.00 46.14 30 LYS D CA 1
ATOM 1463 C C . LYS D 1 13 ? 15.743 -1.305 15.646 1.00 44.93 30 LYS D C 1
ATOM 1464 O O . LYS D 1 13 ? 14.546 -1.577 15.587 1.00 45.25 30 LYS D O 1
ATOM 1470 N N . LYS D 1 14 ? 16.693 -2.208 15.388 1.00 42.79 31 LYS D N 1
ATOM 1471 C CA . LYS D 1 14 ? 16.346 -3.582 15.041 1.00 44.58 31 LYS D CA 1
ATOM 1472 C C . LYS D 1 14 ? 15.744 -4.357 16.210 1.00 43.85 31 LYS D C 1
ATOM 1473 O O . LYS D 1 14 ? 14.917 -5.240 16.008 1.00 38.58 31 LYS D O 1
ATOM 1479 N N . ALA D 1 15 ? 16.177 -4.038 17.431 1.00 45.79 32 ALA D N 1
ATOM 1480 C CA . ALA D 1 15 ? 15.561 -4.582 18.655 1.00 46.20 32 ALA D CA 1
ATOM 1481 C C . ALA D 1 15 ? 14.101 -4.171 18.723 1.00 42.90 32 ALA D C 1
ATOM 1482 O O . ALA D 1 15 ? 13.235 -4.994 18.979 1.00 43.18 32 ALA D O 1
ATOM 1484 N N . TYR D 1 16 ? 13.838 -2.884 18.489 1.00 43.18 33 TYR D N 1
ATOM 1485 C CA . TYR D 1 16 ? 12.466 -2.375 18.394 1.00 43.19 33 TYR D CA 1
ATOM 1486 C C . TYR D 1 16 ? 11.650 -3.118 17.331 1.00 44.38 33 TYR D C 1
ATOM 1487 O O . TYR D 1 16 ? 10.517 -3.547 17.591 1.00 46.08 33 TYR D O 1
ATOM 1496 N N . GLU D 1 17 ? 12.240 -3.286 16.142 1.00 43.84 34 GLU D N 1
ATOM 1497 C CA . GLU D 1 17 ? 11.553 -3.933 15.040 1.00 49.05 34 GLU D CA 1
ATOM 1498 C C . GLU D 1 17 ? 11.168 -5.376 15.361 1.00 48.57 34 GLU D C 1
ATOM 1499 O O . GLU D 1 17 ? 10.034 -5.788 15.129 1.00 55.24 34 GLU D O 1
ATOM 1505 N N . LEU D 1 18 ? 12.119 -6.124 15.924 1.00 48.12 35 LEU D N 1
ATOM 1506 C CA . LEU D 1 18 ? 11.900 -7.499 16.350 1.00 48.36 35 LEU D CA 1
ATOM 1507 C C . LEU D 1 18 ? 10.716 -7.590 17.311 1.00 49.95 35 LEU D C 1
ATOM 1508 O O . LEU D 1 18 ? 9.877 -8.482 17.173 1.00 49.51 35 LEU D O 1
ATOM 1513 N N . SER D 1 19 ? 10.657 -6.671 18.286 1.00 44.35 36 SER D N 1
ATOM 1514 C CA . SER D 1 19 ? 9.606 -6.699 19.290 1.00 44.93 36 SER D CA 1
ATOM 1515 C C . SER D 1 19 ? 8.262 -6.445 18.661 1.00 46.05 36 SER D C 1
ATOM 1516 O O . SER D 1 19 ? 7.285 -7.142 18.967 1.00 47.54 36 SER D O 1
ATOM 1519 N N . VAL D 1 20 ? 8.209 -5.473 17.743 1.00 47.84 37 VAL D N 1
ATOM 1520 C CA . VAL D 1 20 ? 6.942 -5.085 17.117 1.00 51.81 37 VAL D CA 1
ATOM 1521 C C . VAL D 1 20 ? 6.494 -6.073 16.044 1.00 51.62 37 VAL D C 1
ATOM 1522 O O . VAL D 1 20 ? 5.338 -6.446 15.998 1.00 55.09 37 VAL D O 1
ATOM 1526 N N . LEU D 1 21 ? 7.424 -6.498 15.191 1.00 50.63 38 LEU D N 1
ATOM 1527 C CA . LEU D 1 21 ? 7.075 -7.293 14.014 1.00 52.97 38 LEU D CA 1
ATOM 1528 C C . LEU D 1 21 ? 6.829 -8.748 14.365 1.00 54.75 38 LEU D C 1
ATOM 1529 O O . LEU D 1 21 ? 6.034 -9.387 13.711 1.00 57.05 38 LEU D O 1
ATOM 1534 N N . CYS D 1 22 ? 7.470 -9.259 15.419 1.00 56.58 39 CYS D N 1
ATOM 1535 C CA . CYS D 1 22 ? 7.383 -10.678 15.771 1.00 60.15 39 CYS D CA 1
ATOM 1536 C C . CYS D 1 22 ? 6.802 -10.955 17.163 1.00 59.31 39 CYS D C 1
ATOM 1537 O O . CYS D 1 22 ? 6.917 -12.066 17.674 1.00 62.81 39 CYS D O 1
ATOM 1540 N N . ASP D 1 23 ? 6.182 -9.941 17.775 1.00 60.01 40 ASP D N 1
ATOM 1541 C CA . ASP D 1 23 ? 5.515 -10.098 19.057 1.00 63.17 40 ASP D CA 1
ATOM 1542 C C . ASP D 1 23 ? 6.486 -10.716 20.088 1.00 59.24 40 ASP D C 1
ATOM 1543 O O . ASP D 1 23 ? 6.136 -11.622 20.841 1.00 61.02 40 ASP D O 1
ATOM 1548 N N . ALA D 1 24 ? 7.723 -10.221 20.089 1.00 55.16 41 ALA D N 1
ATOM 1549 C CA . ALA D 1 24 ? 8.750 -10.690 20.999 1.00 55.02 41 ALA D CA 1
ATOM 1550 C C . ALA D 1 24 ? 8.967 -9.663 22.106 1.00 53.03 41 ALA D C 1
ATOM 1551 O O . ALA D 1 24 ? 8.810 -8.465 21.898 1.00 52.55 41 ALA D O 1
ATOM 1553 N N . GLU D 1 25 ? 9.350 -10.137 23.292 1.00 52.87 42 GLU D N 1
ATOM 1554 C CA . GLU D 1 25 ? 9.735 -9.263 24.396 1.00 51.41 42 GLU D CA 1
ATOM 1555 C C . GLU D 1 25 ? 11.250 -9.187 24.374 1.00 47.52 42 GLU D C 1
ATOM 1556 O O . GLU D 1 25 ? 11.921 -10.215 24.400 1.00 52.26 42 GLU D O 1
ATOM 1562 N N . VAL D 1 26 ? 11.773 -7.963 24.298 1.00 45.65 43 VAL D N 1
ATOM 1563 C CA . VAL D 1 26 ? 13.188 -7.699 24.090 1.00 44.26 43 VAL D CA 1
ATOM 1564 C C . VAL D 1 26 ? 13.716 -6.704 25.127 1.00 45.17 43 VAL D C 1
ATOM 1565 O O . VAL D 1 26 ? 13.081 -5.684 25.386 1.00 44.16 43 VAL D O 1
ATOM 1569 N N . ALA D 1 27 ? 14.875 -7.024 25.716 1.00 44.06 44 ALA D N 1
ATOM 1570 C CA . ALA D 1 27 ? 15.648 -6.090 26.538 1.00 45.55 44 ALA D CA 1
ATOM 1571 C C . ALA D 1 27 ? 17.067 -6.039 25.995 1.00 42.55 44 ALA D C 1
ATOM 1572 O O . ALA D 1 27 ? 17.648 -7.078 25.687 1.00 39.96 44 ALA D O 1
ATOM 1574 N N . LEU D 1 28 ? 17.599 -4.819 25.861 1.00 42.65 45 LEU D N 1
ATOM 1575 C CA . LEU D 1 28 ? 18.907 -4.562 25.287 1.00 39.25 45 LEU D CA 1
ATOM 1576 C C . LEU D 1 28 ? 19.582 -3.492 26.127 1.00 39.12 45 LEU D C 1
ATOM 1577 O O . LEU D 1 28 ? 19.042 -2.418 26.330 1.00 37.72 45 LEU D O 1
ATOM 1582 N N . ILE D 1 29 ? 20.766 -3.820 26.638 1.00 43.07 46 ILE D N 1
ATOM 1583 C CA . ILE D 1 29 ? 21.567 -2.930 27.470 1.00 41.73 46 ILE D CA 1
ATOM 1584 C C . ILE D 1 29 ? 22.947 -2.827 26.832 1.00 40.52 46 ILE D C 1
ATOM 1585 O O . ILE D 1 29 ? 23.537 -3.840 26.473 1.00 39.45 46 ILE D O 1
ATOM 1590 N N . ILE D 1 30 ? 23.430 -1.594 26.664 1.00 40.54 47 ILE D N 1
ATOM 1591 C CA . ILE D 1 30 ? 24.705 -1.305 26.023 1.00 39.79 47 ILE D CA 1
ATOM 1592 C C . ILE D 1 30 ? 25.456 -0.270 26.843 1.00 39.75 47 ILE D C 1
ATOM 1593 O O . ILE D 1 30 ? 24.944 0.801 27.101 1.00 41.53 47 ILE D O 1
ATOM 1598 N N . PHE D 1 31 ? 26.674 -0.612 27.264 1.00 41.19 48 PHE D N 1
ATOM 1599 C CA . PHE D 1 31 ? 27.608 0.329 27.868 1.00 40.94 48 PHE D CA 1
ATOM 1600 C C . PHE D 1 31 ? 28.710 0.549 26.858 1.00 42.79 48 PHE D C 1
ATOM 1601 O O . PHE D 1 31 ? 29.310 -0.419 26.366 1.00 46.96 48 PHE D O 1
ATOM 1609 N N . SER D 1 32 ? 28.964 1.815 26.518 1.00 41.52 49 SER D N 1
ATOM 1610 C CA . SER D 1 32 ? 30.104 2.175 25.695 1.00 42.80 49 SER D CA 1
ATOM 1611 C C . SER D 1 32 ? 31.395 1.870 26.465 1.00 44.30 49 SER D C 1
ATOM 1612 O O . SER D 1 32 ? 31.361 1.644 27.667 1.00 44.71 49 SER D O 1
ATOM 1615 N N . ASN D 1 33 ? 32.531 1.921 25.761 1.00 44.78 50 ASN D N 1
ATOM 1616 C CA . ASN D 1 33 ? 33.852 1.823 26.372 1.00 47.60 50 ASN D CA 1
ATOM 1617 C C . ASN D 1 33 ? 34.213 2.996 27.289 1.00 49.25 50 ASN D C 1
ATOM 1618 O O . ASN D 1 33 ? 35.248 2.961 27.943 1.00 50.38 50 ASN D O 1
ATOM 1623 N N . ARG D 1 34 ? 33.384 4.045 27.290 1.00 52.81 51 ARG D N 1
ATOM 1624 C CA . ARG D 1 34 ? 33.499 5.154 28.236 1.00 58.09 51 ARG D CA 1
ATOM 1625 C C . ARG D 1 34 ? 32.457 5.013 29.338 1.00 52.63 51 ARG D C 1
ATOM 1626 O O . ARG D 1 34 ? 32.334 5.868 30.194 1.00 54.59 51 ARG D O 1
ATOM 1634 N N . GLY D 1 35 ? 31.684 3.929 29.293 1.00 51.85 52 GLY D N 1
ATOM 1635 C CA . GLY D 1 35 ? 30.658 3.649 30.282 1.00 51.87 52 GLY D CA 1
ATOM 1636 C C . GLY D 1 35 ? 29.321 4.362 30.146 1.00 51.35 52 GLY D C 1
ATOM 1637 O O . GLY D 1 35 ? 28.544 4.362 31.085 1.00 51.45 52 GLY D O 1
ATOM 1638 N N . LYS D 1 36 ? 29.048 4.968 28.987 1.00 53.43 53 LYS D N 1
ATOM 1639 C CA . LYS D 1 36 ? 27.734 5.555 28.731 1.00 53.68 53 LYS D CA 1
ATOM 1640 C C . LYS D 1 36 ? 26.718 4.451 28.477 1.00 48.70 53 LYS D C 1
ATOM 1641 O O . LYS D 1 36 ? 26.975 3.519 27.695 1.00 44.37 53 LYS D O 1
ATOM 1647 N N . LEU D 1 37 ? 25.570 4.553 29.151 1.00 47.46 54 LEU D N 1
ATOM 1648 C CA . LEU D 1 37 ? 24.522 3.539 29.093 1.00 50.22 54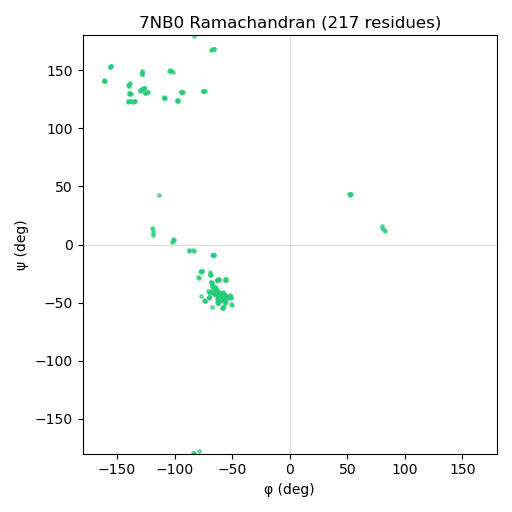 LEU D CA 1
ATOM 1649 C C . LEU D 1 37 ? 23.478 3.878 28.036 1.00 49.42 54 LEU D C 1
ATOM 1650 O O . LEU D 1 37 ? 22.988 4.989 27.988 1.00 49.27 54 LEU D O 1
ATOM 1655 N N . TYR D 1 38 ? 23.150 2.905 27.183 1.00 45.22 55 TYR D N 1
ATOM 1656 C CA . TYR D 1 38 ? 22.025 3.002 26.265 1.00 44.39 55 TYR D CA 1
ATOM 1657 C C . TYR D 1 38 ? 21.199 1.751 26.473 1.00 47.44 55 TYR D C 1
ATOM 1658 O O . TYR D 1 38 ? 21.741 0.703 26.838 1.00 47.86 55 TYR D O 1
ATOM 1667 N N . GLU D 1 39 ? 19.882 1.855 26.277 1.00 50.70 56 GLU D N 1
ATOM 1668 C CA . GLU D 1 39 ? 18.992 0.726 26.522 1.00 50.30 56 GLU D CA 1
ATOM 1669 C C . GLU D 1 39 ? 17.706 0.795 25.735 1.00 48.75 56 GLU D C 1
ATOM 1670 O O . GLU D 1 39 ? 17.244 1.867 25.378 1.00 47.70 56 GLU D O 1
ATOM 1676 N N . PHE D 1 40 ? 17.125 -0.375 25.481 1.00 48.10 57 PHE D N 1
ATOM 1677 C CA . PHE D 1 40 ? 15.784 -0.498 24.942 1.00 46.49 57 PHE D CA 1
ATOM 1678 C C . PHE D 1 40 ? 15.100 -1.665 25.636 1.00 46.24 57 PHE D C 1
ATOM 1679 O O . PHE D 1 40 ? 15.698 -2.720 25.835 1.00 42.34 57 PHE D O 1
ATOM 1687 N N . CYS D 1 41 ? 13.833 -1.470 26.009 1.00 47.32 58 CYS D N 1
ATOM 1688 C CA . CYS D 1 41 ? 12.987 -2.561 26.469 1.00 48.47 58 CYS D CA 1
ATOM 1689 C C . CYS D 1 41 ? 11.609 -2.412 25.873 1.00 47.98 58 CYS D C 1
ATOM 1690 O O . CYS D 1 41 ? 11.030 -1.335 25.947 1.00 44.01 58 CYS D O 1
ATOM 1693 N N . SER D 1 42 ? 11.095 -3.497 25.278 1.00 47.93 59 SER D N 1
ATOM 1694 C CA . SER D 1 42 ? 9.794 -3.473 24.605 1.00 54.89 59 SER D CA 1
ATOM 1695 C C . SER D 1 42 ? 8.609 -3.488 25.572 1.00 58.81 59 SER D C 1
ATOM 1696 O O . SER D 1 42 ? 7.517 -3.086 25.212 1.00 59.31 59 SER D O 1
ATOM 1699 N N . SER D 1 43 ? 8.827 -3.979 26.794 1.00 60.21 60 SER D N 1
ATOM 1700 C CA . SER D 1 43 ? 7.753 -4.106 27.783 1.00 64.81 60 SER D CA 1
ATOM 1701 C C . SER D 1 43 ? 7.522 -2.795 28.528 1.00 63.91 60 SER D C 1
ATOM 1702 O O . SER D 1 43 ? 8.212 -1.807 28.293 1.00 56.78 60 SER D O 1
ATOM 1705 N N . SER D 1 44 ? 6.557 -2.815 29.455 1.00 68.63 61 SER D N 1
ATOM 1706 C CA . SER D 1 44 ? 6.244 -1.682 30.320 1.00 72.25 61 SER D CA 1
ATOM 1707 C C . SER D 1 44 ? 7.450 -1.173 31.117 1.00 70.79 61 SER D C 1
ATOM 1708 O O . SER D 1 44 ? 7.507 -0.001 31.449 1.00 72.93 61 SER D O 1
ATOM 1711 N N . SER D 1 45 ? 8.393 -2.063 31.448 1.00 65.09 62 SER D N 1
ATOM 1712 C CA . SER D 1 45 ? 9.590 -1.686 32.192 1.00 62.64 62 SER D CA 1
ATOM 1713 C C . SER D 1 45 ? 10.701 -2.709 32.063 1.00 60.78 62 SER D C 1
ATOM 1714 O O . SER D 1 45 ? 10.467 -3.928 32.078 1.00 65.81 62 SER D O 1
ATOM 1717 N N . MET D 1 46 ? 11.929 -2.195 31.952 1.00 58.40 63 MET D N 1
ATOM 1718 C CA . MET D 1 46 ? 13.120 -3.015 31.896 1.00 55.81 63 MET D CA 1
ATOM 1719 C C . MET D 1 46 ? 13.141 -4.026 33.054 1.00 56.09 63 MET D C 1
ATOM 1720 O O . MET D 1 46 ? 13.419 -5.203 32.828 1.00 52.31 63 MET D O 1
ATOM 1725 N N . LEU D 1 47 ? 12.830 -3.559 34.271 1.00 59.15 64 LEU D N 1
ATOM 1726 C CA . LEU D 1 47 ? 12.845 -4.414 35.457 1.00 64.29 64 LEU D CA 1
ATOM 1727 C C . LEU D 1 47 ? 11.974 -5.633 35.301 1.00 66.05 64 LEU D C 1
ATOM 1728 O O . LEU D 1 47 ? 12.411 -6.715 35.655 1.00 68.87 64 LEU D O 1
ATOM 1733 N N . ARG D 1 48 ? 10.760 -5.452 34.762 1.00 69.67 65 ARG D N 1
ATOM 1734 C CA . ARG D 1 48 ? 9.812 -6.552 34.544 1.00 71.20 65 ARG D CA 1
ATOM 1735 C C . ARG D 1 48 ? 10.399 -7.624 33.608 1.00 62.90 65 ARG D C 1
ATOM 1736 O O . ARG D 1 48 ? 10.252 -8.828 33.853 1.00 63.62 65 ARG D O 1
ATOM 1744 N N . THR D 1 49 ? 11.070 -7.180 32.540 1.00 58.39 66 THR D N 1
ATOM 1745 C CA . THR D 1 49 ? 11.659 -8.099 31.568 1.00 55.24 66 THR D CA 1
ATOM 1746 C C . THR D 1 49 ? 12.8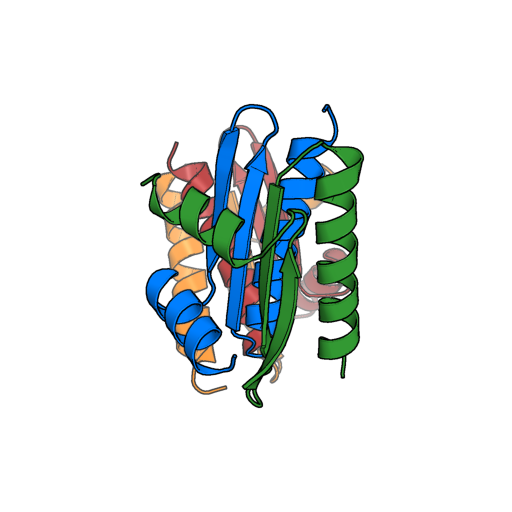65 -8.833 32.156 1.00 52.70 66 THR D C 1
ATOM 1747 O O . THR D 1 49 ? 13.031 -10.030 31.932 1.00 53.66 66 THR D O 1
ATOM 1751 N N . LEU D 1 50 ? 13.693 -8.113 32.926 1.00 50.22 67 LEU D N 1
ATOM 1752 C CA . LEU D 1 50 ? 14.825 -8.711 33.634 1.00 49.00 67 LEU D CA 1
ATOM 1753 C C . LEU D 1 50 ? 14.358 -9.697 34.690 1.00 51.46 67 LEU D C 1
ATOM 1754 O O . LEU D 1 50 ? 14.988 -10.717 34.894 1.00 52.04 67 LEU D O 1
ATOM 1759 N N . GLU D 1 51 ? 13.246 -9.385 35.355 1.00 54.91 68 GLU D N 1
ATOM 1760 C CA . GLU D 1 51 ? 12.631 -10.293 36.323 1.00 59.14 68 GLU D CA 1
ATOM 1761 C C . GLU D 1 51 ? 12.114 -11.548 35.631 1.00 59.59 68 GLU D C 1
ATOM 1762 O O . GLU D 1 51 ? 12.270 -12.652 36.146 1.00 58.37 68 GLU D O 1
ATOM 1768 N N . ARG D 1 52 ? 11.492 -11.381 34.456 1.00 56.75 69 ARG D N 1
ATOM 1769 C CA . ARG D 1 52 ? 11.067 -12.529 33.668 1.00 56.91 69 ARG D CA 1
ATOM 1770 C C . ARG D 1 52 ? 12.287 -13.404 33.327 1.00 55.08 69 ARG D C 1
ATOM 1771 O O . ARG D 1 52 ? 12.251 -14.610 33.484 1.00 55.27 69 ARG D O 1
ATOM 1779 N N . TYR D 1 53 ? 13.370 -12.762 32.885 1.00 52.25 70 TYR D N 1
ATOM 1780 C CA . TYR D 1 53 ? 14.600 -13.454 32.519 1.00 53.64 70 TYR D CA 1
ATOM 1781 C C . TYR D 1 53 ? 15.159 -14.305 33.676 1.00 60.73 70 TYR D C 1
ATOM 1782 O O . TYR D 1 53 ? 15.478 -15.483 33.495 1.00 60.31 70 TYR D O 1
ATOM 1791 N N . GLN D 1 54 ? 15.240 -13.703 34.867 1.00 60.65 71 GLN D N 1
ATOM 1792 C CA . GLN D 1 54 ? 15.781 -14.362 36.059 1.00 63.79 71 GLN D CA 1
ATOM 1793 C C . GLN D 1 54 ? 14.999 -15.586 36.489 1.00 68.01 71 GLN D C 1
ATOM 1794 O O . GLN D 1 54 ? 15.578 -16.504 37.051 1.00 67.05 71 GLN D O 1
ATOM 1800 N N . LYS D 1 55 ? 13.689 -15.600 36.215 1.00 72.06 72 LYS D N 1
ATOM 1801 C CA . LYS D 1 55 ? 12.836 -16.747 36.552 1.00 78.89 72 LYS D CA 1
ATOM 1802 C C . LYS D 1 55 ? 13.119 -18.002 35.705 1.00 81.49 72 LYS D C 1
ATOM 1803 O O . LYS D 1 55 ? 12.828 -19.111 36.125 1.00 83.16 72 LYS D O 1
ATOM 1809 N N . CYS D 1 56 ? 13.698 -17.795 34.508 1.00 78.20 73 CYS D N 1
ATOM 1810 C CA . CYS D 1 56 ? 14.170 -18.866 33.616 1.00 79.70 73 CYS D CA 1
ATOM 1811 C C . CYS D 1 56 ? 15.540 -19.387 34.020 1.00 81.33 73 CYS D C 1
ATOM 1812 O O . CYS D 1 56 ? 15.781 -20.595 34.036 1.00 93.33 73 CYS D O 1
#

Secondary structure (DSSP, 8-state):
-TTHHHHHHHHHHHHHHHHHHHT-EEEEEEE-TT--EEEEESSS-HHHHHHHHHHH-/-TTHHHHHHHHHHHHHHHHHHHT-EEEEEEE-TT--EEEEESSS-HHHHHHHHHHT-/-HHHHHHHHHHHHHHHHHHHHT-EEEEEEE-TT--EEEEESSS-HHHHHHHHHH--/-HHHHHHHHHHHHHHHHHHHTT-EEEEEEE-TT--EEEEESSS-HHHHHHHHHH-